Protein AF-T1H3G5-F1 (afdb_monomer)

Structure (mmCIF, N/CA/C/O backbone):
data_AF-T1H3G5-F1
#
_entry.id   AF-T1H3G5-F1
#
loop_
_atom_site.group_PDB
_atom_site.id
_atom_site.type_symbol
_atom_site.label_atom_id
_atom_site.label_alt_id
_atom_site.label_comp_id
_atom_site.label_asym_id
_atom_site.label_entity_id
_atom_site.label_seq_id
_atom_site.pdbx_PDB_ins_code
_atom_site.Cartn_x
_atom_site.Cartn_y
_atom_site.Cartn_z
_atom_site.occupancy
_atom_site.B_iso_or_equiv
_atom_site.auth_seq_id
_atom_site.auth_comp_id
_atom_site.auth_asym_id
_atom_site.auth_atom_id
_atom_site.pdbx_PDB_model_num
ATOM 1 N N . PHE A 1 1 ? -19.538 3.203 -4.704 1.00 45.19 1 PHE A N 1
ATOM 2 C CA . PHE A 1 1 ? -19.864 3.233 -3.267 1.00 45.19 1 PHE A CA 1
ATOM 3 C C . PHE A 1 1 ? -18.968 4.265 -2.602 1.00 45.19 1 PHE A C 1
ATOM 5 O O . PHE A 1 1 ? -17.758 4.148 -2.724 1.00 45.19 1 PHE A O 1
ATOM 12 N N . ALA A 1 2 ? -19.533 5.325 -2.022 1.00 60.69 2 ALA A N 1
ATOM 13 C CA . ALA A 1 2 ? -18.748 6.305 -1.271 1.00 60.69 2 ALA A CA 1
ATOM 14 C C . ALA A 1 2 ? -18.515 5.778 0.160 1.00 60.69 2 ALA A C 1
ATOM 16 O O . ALA A 1 2 ? -19.434 5.153 0.700 1.00 60.69 2 ALA A O 1
ATOM 17 N N . PRO A 1 3 ? -17.333 6.002 0.769 1.00 68.75 3 PRO A N 1
ATOM 18 C CA . PRO A 1 3 ? -17.111 5.670 2.172 1.00 68.75 3 PRO A CA 1
ATOM 19 C C . PRO A 1 3 ? -18.145 6.394 3.033 1.00 68.75 3 PRO A C 1
ATOM 21 O O . PRO A 1 3 ? -18.417 7.578 2.809 1.00 68.75 3 PRO A O 1
ATOM 24 N N . LYS A 1 4 ? -18.735 5.693 4.003 1.00 66.69 4 LYS A N 1
ATOM 25 C CA . LYS A 1 4 ? -19.735 6.309 4.878 1.00 66.69 4 LYS A CA 1
ATOM 26 C C . LYS A 1 4 ? -19.026 7.118 5.971 1.00 66.69 4 LYS A C 1
ATOM 28 O O . LYS A 1 4 ? -18.121 6.571 6.610 1.00 66.69 4 LYS A O 1
ATOM 33 N N . PRO A 1 5 ? -19.401 8.391 6.198 1.00 60.00 5 PRO A N 1
ATOM 34 C CA . PRO A 1 5 ? -18.944 9.126 7.370 1.00 60.00 5 PRO A CA 1
ATOM 35 C C . PRO A 1 5 ? -19.478 8.459 8.646 1.00 60.00 5 PRO A C 1
ATOM 37 O O . PRO A 1 5 ? -20.554 7.862 8.643 1.00 60.00 5 PRO A O 1
ATOM 40 N N . ALA A 1 6 ? -18.720 8.549 9.739 1.00 55.38 6 ALA A N 1
ATOM 41 C CA . ALA A 1 6 ? -19.173 8.084 11.045 1.00 55.38 6 ALA A CA 1
ATOM 42 C C . ALA A 1 6 ? -20.270 9.033 11.565 1.00 55.38 6 ALA A C 1
ATOM 44 O O . ALA A 1 6 ? -19.971 10.135 12.023 1.00 55.38 6 ALA A O 1
ATOM 45 N N . GLU A 1 7 ? -21.540 8.642 11.453 1.00 53.72 7 GLU A N 1
ATOM 46 C CA . GLU A 1 7 ? -22.662 9.385 12.037 1.00 53.72 7 GLU A CA 1
ATOM 47 C C . GLU A 1 7 ? -22.904 8.965 13.495 1.00 53.72 7 GLU A C 1
ATOM 49 O O . GLU A 1 7 ? -22.980 7.778 13.817 1.00 53.72 7 GLU A O 1
ATOM 54 N N . LEU A 1 8 ? -23.070 9.960 14.373 1.00 47.38 8 LEU A N 1
ATOM 55 C CA . LEU A 1 8 ? -23.502 9.816 15.766 1.00 47.38 8 LEU A CA 1
ATOM 56 C C . LEU A 1 8 ? -24.997 9.468 15.816 1.00 47.38 8 LEU A C 1
ATOM 58 O O . LEU A 1 8 ? -25.835 10.315 16.113 1.00 47.38 8 LEU A O 1
ATOM 62 N N . ILE A 1 9 ? -25.351 8.224 15.512 1.00 45.28 9 ILE A N 1
ATOM 63 C CA . ILE A 1 9 ? -26.682 7.690 15.816 1.00 45.28 9 ILE A CA 1
ATOM 64 C C . ILE A 1 9 ? -26.479 6.615 16.874 1.00 45.28 9 ILE A C 1
ATOM 66 O O . ILE A 1 9 ? -25.778 5.637 16.622 1.00 45.28 9 ILE A O 1
ATOM 70 N N . SER A 1 10 ? -27.080 6.799 18.053 1.00 51.06 10 SER A N 1
ATOM 71 C CA . SER A 1 10 ? -27.118 5.793 19.117 1.00 51.06 10 SER A CA 1
ATOM 72 C C . SER A 1 10 ? -27.768 4.518 18.576 1.00 51.06 10 SER A C 1
ATOM 74 O O . SER A 1 10 ? -28.991 4.412 18.477 1.00 51.06 10 SER A O 1
ATOM 76 N N . LYS A 1 11 ? -26.925 3.581 18.155 1.00 46.75 11 LYS A N 1
ATOM 77 C CA . LYS A 1 11 ? -27.265 2.266 17.616 1.00 46.75 11 LYS A CA 1
ATOM 78 C C . LYS A 1 11 ? -26.651 1.199 18.528 1.00 46.75 11 LYS A C 1
ATOM 80 O O . LYS A 1 11 ? -25.694 1.520 19.233 1.00 46.75 11 LYS A O 1
ATOM 85 N N . PRO A 1 12 ? -27.247 -0.009 18.573 1.00 44.75 12 PRO A N 1
ATOM 86 C CA . PRO A 1 12 ? -26.901 -1.070 19.528 1.00 44.75 12 PRO A CA 1
ATOM 87 C C . PRO A 1 12 ? -25.393 -1.307 19.527 1.00 44.75 12 PRO A C 1
ATOM 89 O O . PRO A 1 12 ? -24.793 -1.065 18.488 1.00 44.75 12 PRO A O 1
ATOM 92 N N . GLU A 1 13 ? -24.804 -1.743 20.649 1.00 55.75 13 GLU A N 1
ATOM 93 C CA . GLU A 1 13 ? -23.359 -2.000 20.803 1.00 55.75 13 GLU A CA 1
ATOM 94 C C . GLU A 1 13 ? -22.801 -2.829 19.633 1.00 55.75 13 GLU A C 1
ATOM 96 O O . GLU A 1 13 ? -22.723 -4.055 19.675 1.00 55.75 13 GLU A O 1
ATOM 101 N N . VAL A 1 14 ? -22.420 -2.157 18.547 1.00 65.25 14 VAL A N 1
ATOM 102 C CA . VAL A 1 14 ? -21.652 -2.761 17.474 1.00 65.25 14 VAL A CA 1
ATOM 103 C C . VAL A 1 14 ? -20.264 -2.887 18.063 1.00 65.25 14 VAL A C 1
ATOM 105 O O . VAL A 1 14 ? -19.632 -1.874 18.371 1.00 65.25 14 VAL A O 1
ATOM 108 N N . SER A 1 15 ? -19.826 -4.129 18.276 1.00 85.31 15 SER A N 1
ATOM 109 C CA . SER A 1 15 ? -18.457 -4.425 18.690 1.00 85.31 15 SER A CA 1
ATOM 110 C C . SER A 1 15 ? -17.504 -3.611 17.826 1.00 85.31 15 SER A C 1
ATOM 112 O O . SER A 1 15 ? -17.513 -3.741 16.600 1.00 85.31 15 SER A O 1
ATOM 114 N N . LYS A 1 16 ? -16.704 -2.753 18.462 1.00 92.50 16 LYS A N 1
ATOM 115 C CA . LYS A 1 16 ? -15.707 -1.975 17.739 1.00 92.50 16 LYS A CA 1
ATOM 116 C C . LYS A 1 16 ? -14.701 -2.911 17.089 1.00 92.50 16 LYS A C 1
ATOM 118 O O . LYS A 1 16 ? -14.353 -3.949 17.656 1.00 92.50 16 LYS A O 1
ATOM 123 N N . VAL A 1 17 ? -14.218 -2.509 15.919 1.00 95.31 17 VAL A N 1
ATOM 124 C CA . VAL A 1 17 ? -13.228 -3.304 15.197 1.00 95.31 17 VAL A CA 1
ATOM 125 C C . VAL A 1 17 ? -11.892 -3.338 15.925 1.00 95.31 17 VAL A C 1
ATOM 127 O O . VAL A 1 17 ? -11.476 -2.366 16.571 1.00 95.31 17 VAL A O 1
ATOM 130 N N . LYS A 1 18 ? -11.197 -4.455 15.770 1.00 95.38 18 LYS A N 1
ATOM 131 C CA . LYS A 1 18 ? -9.844 -4.693 16.256 1.00 95.38 18 LYS A CA 1
ATOM 132 C C . LYS A 1 18 ? -8.889 -4.666 15.075 1.00 95.38 18 LYS A C 1
ATOM 134 O O . LYS A 1 18 ? -9.101 -5.328 14.059 1.00 95.38 18 LYS A O 1
ATOM 139 N N . ILE A 1 19 ? -7.839 -3.868 15.207 1.00 95.62 19 ILE A N 1
ATOM 140 C CA . ILE A 1 19 ? -6.896 -3.591 14.129 1.00 95.62 19 ILE A CA 1
ATOM 141 C C . ILE A 1 19 ? -5.579 -4.290 14.452 1.00 95.62 19 ILE A C 1
ATOM 143 O O . ILE A 1 19 ? -5.086 -4.195 15.578 1.00 95.62 19 ILE A O 1
ATOM 147 N N . VAL A 1 20 ? -5.012 -4.966 13.460 1.00 94.88 20 VAL A N 1
ATOM 148 C CA . VAL A 1 20 ? -3.620 -5.410 13.457 1.00 94.88 20 VAL A CA 1
ATOM 149 C C . VAL A 1 20 ? -2.804 -4.358 12.712 1.00 94.88 20 VAL A C 1
ATOM 151 O O . VAL A 1 20 ? -2.987 -4.150 11.511 1.00 94.88 20 VAL A O 1
ATOM 154 N N . PHE A 1 21 ? -1.893 -3.695 13.418 1.00 95.31 21 PHE A N 1
ATOM 155 C CA . PHE A 1 21 ? -0.879 -2.849 12.798 1.00 95.31 21 PHE A CA 1
ATOM 156 C C . PHE A 1 21 ? 0.336 -3.710 12.443 1.00 95.31 21 PHE A C 1
ATOM 158 O O . PHE A 1 21 ? 1.041 -4.199 13.331 1.00 95.31 21 PHE A O 1
ATOM 165 N N . LEU A 1 22 ? 0.555 -3.905 11.144 1.00 92.38 22 LEU A N 1
ATOM 166 C CA . LEU A 1 22 ? 1.711 -4.596 10.582 1.00 92.38 22 LEU A CA 1
ATOM 167 C C . LEU A 1 22 ? 2.849 -3.582 10.422 1.00 92.38 22 LEU A C 1
ATOM 169 O O . LEU A 1 22 ? 2.837 -2.777 9.493 1.00 92.38 22 LEU A O 1
ATOM 173 N N . LEU A 1 23 ? 3.807 -3.597 11.346 1.00 91.19 23 LEU A N 1
ATOM 174 C CA . LEU A 1 23 ? 4.943 -2.678 11.333 1.00 91.19 23 LEU A CA 1
ATOM 175 C C . LEU A 1 23 ? 6.131 -3.326 10.623 1.00 91.19 23 LEU A C 1
ATOM 177 O O . LEU A 1 23 ? 6.740 -4.236 11.177 1.00 91.19 23 LEU A O 1
ATOM 181 N N . THR A 1 24 ? 6.485 -2.847 9.434 1.00 88.44 24 THR A N 1
ATOM 182 C CA . THR A 1 24 ? 7.733 -3.223 8.748 1.00 88.44 24 THR A CA 1
ATOM 183 C C . THR A 1 24 ? 8.805 -2.197 9.076 1.00 88.44 24 THR A C 1
ATOM 185 O O . THR A 1 24 ? 8.705 -1.057 8.626 1.00 88.44 24 THR A O 1
ATOM 188 N N . LEU A 1 25 ? 9.793 -2.583 9.885 1.00 84.31 25 LEU A N 1
ATOM 189 C CA . LEU A 1 25 ? 10.789 -1.657 10.423 1.00 84.31 25 LEU A CA 1
ATOM 190 C C . LEU A 1 25 ? 12.169 -1.908 9.827 1.00 84.31 25 LEU A C 1
ATOM 192 O O . LEU A 1 25 ? 12.723 -2.992 10.005 1.00 84.31 25 LEU A O 1
ATOM 196 N N . ASN A 1 26 ? 12.764 -0.876 9.230 1.00 78.69 26 ASN A N 1
ATOM 197 C CA . ASN A 1 26 ? 14.131 -0.937 8.717 1.00 78.69 26 ASN A CA 1
ATOM 198 C C . ASN A 1 26 ? 14.992 0.193 9.307 1.00 78.69 26 ASN A C 1
ATOM 200 O O . ASN A 1 26 ? 14.808 1.376 9.044 1.00 78.69 26 ASN A O 1
ATOM 204 N N . GLY A 1 27 ? 15.989 -0.155 10.125 1.00 76.81 27 GLY A N 1
ATOM 205 C CA . GLY A 1 27 ? 17.002 0.796 10.594 1.00 76.81 27 GLY A CA 1
ATOM 206 C C . GLY A 1 27 ? 16.974 1.106 12.092 1.00 76.81 27 GLY A C 1
ATOM 207 O O . GLY A 1 27 ? 16.727 0.242 12.926 1.00 76.81 27 GLY A O 1
ATOM 208 N N . ARG A 1 28 ? 17.363 2.339 12.457 1.00 80.44 28 ARG A N 1
ATOM 209 C CA . ARG A 1 28 ? 17.808 2.691 13.828 1.00 80.44 28 ARG A CA 1
ATOM 210 C C . ARG A 1 28 ? 16.900 3.675 14.575 1.00 80.44 28 ARG A C 1
ATOM 212 O O . ARG A 1 28 ? 17.239 4.110 15.675 1.00 80.44 28 ARG A O 1
ATOM 219 N N . ALA A 1 29 ? 15.745 4.037 14.018 1.00 84.88 29 ALA A N 1
ATOM 220 C CA . ALA A 1 29 ? 14.856 5.072 14.555 1.00 84.88 29 ALA A CA 1
ATOM 221 C C . ALA A 1 29 ? 13.978 4.602 15.742 1.00 84.88 29 ALA A C 1
ATOM 223 O O . ALA A 1 29 ? 12.807 4.961 15.845 1.00 84.88 29 ALA A O 1
ATOM 224 N N . LEU A 1 30 ? 14.537 3.835 16.685 1.00 84.94 30 LEU A N 1
ATOM 225 C CA . LEU A 1 30 ? 13.788 3.162 17.761 1.00 84.94 30 LEU A CA 1
ATOM 226 C C . LEU A 1 30 ? 12.923 4.108 18.608 1.00 84.94 30 LEU A C 1
ATOM 228 O O . LEU A 1 30 ? 11.794 3.779 18.964 1.00 84.94 30 LEU A O 1
ATOM 232 N N . ARG A 1 31 ? 13.422 5.316 18.908 1.00 87.00 31 ARG A N 1
ATOM 233 C CA . ARG A 1 31 ? 12.649 6.319 19.663 1.00 87.00 31 ARG A CA 1
ATOM 234 C C . ARG A 1 31 ? 11.404 6.775 18.905 1.00 87.00 31 ARG A C 1
ATOM 236 O O . ARG A 1 31 ? 10.377 7.014 19.533 1.00 87.00 31 ARG A O 1
ATOM 243 N N . GLN A 1 32 ? 11.496 6.907 17.583 1.00 88.62 32 GLN A N 1
ATOM 244 C CA . GLN A 1 32 ? 10.362 7.294 16.749 1.00 88.62 32 GLN A CA 1
ATOM 245 C C . GLN A 1 32 ? 9.340 6.159 16.667 1.00 88.62 32 GLN A C 1
ATOM 247 O O . GLN A 1 32 ? 8.158 6.405 16.892 1.00 88.62 32 GLN A O 1
ATOM 252 N N . VAL A 1 33 ? 9.796 4.918 16.484 1.00 87.56 33 VAL A N 1
ATOM 253 C CA . VAL A 1 33 ? 8.930 3.727 16.510 1.00 87.56 33 VAL A CA 1
ATOM 254 C C . VAL A 1 33 ? 8.174 3.623 17.836 1.00 87.56 33 VAL A C 1
ATOM 256 O O . VAL A 1 33 ? 6.959 3.440 17.852 1.00 87.56 33 VAL A O 1
ATOM 259 N N . HIS A 1 34 ? 8.853 3.829 18.967 1.00 87.44 34 HIS A N 1
ATOM 260 C CA . HIS A 1 34 ? 8.197 3.820 20.275 1.00 87.44 34 HIS A CA 1
ATOM 261 C C . HIS A 1 34 ? 7.125 4.920 20.400 1.00 87.44 34 HIS A C 1
ATOM 263 O O . HIS A 1 34 ? 6.065 4.696 20.987 1.00 87.44 34 HIS A O 1
ATOM 269 N N . ARG A 1 35 ? 7.365 6.115 19.838 1.00 92.06 35 ARG A N 1
ATOM 270 C CA . ARG A 1 35 ? 6.358 7.192 19.793 1.00 92.06 35 ARG A CA 1
ATOM 271 C C . ARG A 1 35 ? 5.158 6.814 18.928 1.00 92.06 35 ARG A C 1
ATOM 273 O O . ARG A 1 35 ? 4.032 7.059 19.358 1.00 92.06 35 ARG A O 1
ATOM 280 N N . LEU A 1 36 ? 5.396 6.207 17.765 1.00 92.44 36 LEU A N 1
ATOM 281 C CA . LEU A 1 36 ? 4.352 5.706 16.873 1.00 92.44 36 LEU A CA 1
ATOM 282 C C . LEU A 1 36 ? 3.468 4.683 17.594 1.00 92.44 36 LEU A C 1
ATOM 284 O O . LEU A 1 36 ? 2.265 4.908 17.721 1.00 92.44 36 LEU A O 1
ATOM 288 N N . ILE A 1 37 ? 4.061 3.628 18.161 1.00 89.81 37 ILE A N 1
ATOM 289 C CA . ILE A 1 37 ? 3.319 2.590 18.897 1.00 89.81 37 ILE A CA 1
ATOM 290 C C . ILE A 1 37 ? 2.509 3.222 20.030 1.00 89.81 37 ILE A C 1
ATOM 292 O O . ILE A 1 37 ? 1.308 2.987 20.129 1.00 89.81 37 ILE A O 1
ATOM 296 N N . LYS A 1 38 ? 3.118 4.106 20.831 1.00 91.75 38 LYS A N 1
ATOM 297 C CA . LYS A 1 38 ? 2.419 4.793 21.929 1.00 91.75 38 LYS A CA 1
ATOM 298 C C . LYS A 1 38 ? 1.202 5.599 21.453 1.00 91.75 38 LYS A C 1
ATOM 300 O O . LYS A 1 38 ? 0.230 5.707 22.193 1.00 91.75 38 LYS A O 1
ATOM 305 N N . SER A 1 39 ? 1.252 6.173 20.251 1.00 92.88 39 SER A N 1
ATOM 306 C CA . SER A 1 39 ? 0.142 6.950 19.681 1.00 92.88 39 SER A CA 1
ATOM 307 C C . SER A 1 39 ? -1.004 6.094 19.122 1.00 92.88 39 SER A C 1
ATOM 309 O O . SER A 1 39 ? -2.138 6.567 19.070 1.00 92.88 39 SER A O 1
ATOM 311 N N . LEU A 1 40 ? -0.719 4.846 18.737 1.00 92.06 40 LEU A N 1
ATOM 312 C CA . LEU A 1 40 ? -1.690 3.897 18.179 1.00 92.06 40 LEU A CA 1
ATOM 313 C C . LEU A 1 40 ? -2.220 2.896 19.215 1.00 92.06 40 LEU A C 1
ATOM 315 O O . LEU A 1 40 ? -3.231 2.238 18.980 1.00 92.06 40 LEU A O 1
ATOM 319 N N . TYR A 1 41 ? -1.529 2.747 20.346 1.00 90.56 41 TYR A N 1
ATOM 320 C CA . TYR A 1 41 ? -1.794 1.691 21.313 1.00 90.56 41 TYR A CA 1
ATOM 321 C C . TYR A 1 41 ? -3.192 1.784 21.938 1.00 90.56 41 TYR A C 1
ATOM 323 O O . TYR A 1 41 ? -3.560 2.772 22.582 1.00 90.56 41 TYR A O 1
ATOM 331 N N . LYS A 1 42 ? -3.925 0.677 21.820 1.00 89.56 42 LYS A N 1
ATOM 332 C CA . LYS A 1 42 ? -5.128 0.326 22.577 1.00 89.56 42 LYS A CA 1
ATOM 333 C C . LYS A 1 42 ? -5.033 -1.150 22.940 1.00 89.56 42 LYS A C 1
ATOM 335 O O . LYS A 1 42 ? -4.499 -1.928 22.159 1.00 89.56 42 LYS A O 1
ATOM 340 N N . ALA A 1 43 ? -5.573 -1.536 24.096 1.00 86.31 43 ALA A N 1
ATOM 341 C CA . ALA A 1 43 ? -5.471 -2.907 24.610 1.00 86.31 43 ALA A CA 1
ATOM 342 C C . ALA A 1 43 ? -6.124 -3.967 23.699 1.00 86.31 43 ALA A C 1
ATOM 344 O O . ALA A 1 43 ? -5.791 -5.141 23.781 1.00 86.31 43 ALA A O 1
ATOM 345 N N . GLU A 1 44 ? -7.056 -3.552 22.844 1.00 88.75 44 GLU A N 1
ATOM 346 C CA . GLU A 1 44 ? -7.794 -4.407 21.908 1.00 88.75 44 GLU A CA 1
ATOM 347 C C . GLU A 1 44 ? -7.183 -4.472 20.501 1.00 88.75 44 GLU A C 1
ATOM 349 O O . GLU A 1 44 ? -7.676 -5.212 19.651 1.00 88.75 44 GLU A O 1
ATOM 354 N N . HIS A 1 45 ? -6.155 -3.668 20.228 1.00 90.94 45 HIS A N 1
ATOM 355 C CA . HIS A 1 45 ? -5.422 -3.695 18.967 1.00 90.94 45 HIS A CA 1
ATOM 356 C C . HIS A 1 45 ? -4.180 -4.562 19.104 1.00 90.94 45 HIS A C 1
ATOM 358 O O . HIS A 1 45 ? -3.613 -4.712 20.187 1.00 90.94 45 HIS A O 1
ATOM 364 N N . PHE A 1 46 ? -3.738 -5.095 17.975 1.00 90.19 46 PHE A N 1
ATOM 365 C CA . PHE A 1 46 ? -2.568 -5.946 17.907 1.00 90.19 46 PHE A CA 1
ATOM 366 C C . PHE A 1 46 ? -1.467 -5.259 17.106 1.00 90.19 46 PHE A C 1
ATOM 368 O O . PHE A 1 46 ? -1.731 -4.513 16.163 1.00 90.19 46 PHE A O 1
ATOM 375 N N . PHE A 1 47 ? -0.222 -5.535 17.473 1.00 87.12 47 PHE A N 1
ATOM 376 C CA . PHE A 1 47 ? 0.954 -5.060 16.759 1.00 87.12 47 PHE A CA 1
ATOM 377 C C . PHE A 1 47 ? 1.766 -6.281 16.357 1.00 87.12 47 PHE A C 1
ATOM 379 O O . PHE A 1 47 ? 2.248 -7.009 17.224 1.00 87.12 47 PHE A O 1
ATOM 386 N N . TYR A 1 48 ? 1.910 -6.499 15.054 1.00 86.81 48 TYR A N 1
ATOM 387 C CA . TYR A 1 48 ? 2.847 -7.482 14.528 1.00 86.81 48 TYR A CA 1
ATOM 388 C C . TYR A 1 48 ? 4.027 -6.717 13.934 1.00 86.81 48 TYR A C 1
ATOM 390 O O . TYR A 1 48 ? 3.869 -5.942 12.990 1.00 86.81 48 TYR A O 1
ATOM 398 N N . ILE A 1 49 ? 5.195 -6.871 14.555 1.00 82.31 49 ILE A N 1
ATOM 399 C CA . ILE A 1 49 ? 6.400 -6.116 14.217 1.00 82.31 49 ILE A CA 1
ATOM 400 C C . ILE A 1 49 ? 7.330 -7.033 13.440 1.00 82.31 49 ILE A C 1
ATOM 402 O O . ILE A 1 49 ? 7.904 -7.966 13.997 1.00 82.31 49 ILE A O 1
ATOM 406 N N . HIS A 1 50 ? 7.475 -6.737 12.158 1.00 79.62 50 HIS A N 1
ATOM 407 C CA . HIS A 1 50 ? 8.348 -7.442 11.245 1.00 79.62 50 HIS A CA 1
ATOM 408 C C . HIS A 1 50 ? 9.666 -6.673 11.091 1.00 79.62 50 HIS A C 1
ATOM 410 O O . HIS A 1 50 ? 9.679 -5.515 10.662 1.00 79.62 50 HIS A O 1
ATOM 416 N N . ILE A 1 51 ? 10.771 -7.321 11.468 1.00 68.56 51 ILE A N 1
ATOM 417 C CA . ILE A 1 51 ? 12.135 -6.803 11.328 1.00 68.56 51 ILE A CA 1
ATOM 418 C C . ILE A 1 51 ? 12.837 -7.692 10.292 1.00 68.56 51 ILE A C 1
ATOM 420 O O . ILE A 1 51 ? 13.290 -8.777 10.641 1.00 68.56 51 ILE A O 1
ATOM 424 N N . ASP A 1 52 ? 12.917 -7.211 9.047 1.00 61.19 52 ASP A N 1
ATOM 425 C CA . ASP A 1 52 ? 13.556 -7.863 7.883 1.00 61.19 52 ASP A CA 1
ATOM 426 C C . ASP A 1 52 ? 12.881 -9.146 7.319 1.00 61.19 52 ASP A C 1
ATOM 428 O O . ASP A 1 52 ? 12.102 -9.814 7.990 1.00 61.19 52 ASP A O 1
ATOM 432 N N . SER A 1 53 ? 13.153 -9.457 6.043 1.00 51.88 53 SER A N 1
ATOM 433 C CA . SER A 1 53 ? 12.272 -10.143 5.079 1.00 51.88 53 SER A CA 1
ATOM 434 C C . SER A 1 53 ? 11.933 -11.619 5.389 1.00 51.88 53 SER A C 1
ATOM 436 O O . SER A 1 53 ? 12.715 -12.526 5.095 1.00 51.88 53 SER A O 1
ATOM 438 N N . CYS A 1 54 ? 10.719 -11.879 5.896 1.00 50.06 54 CYS A N 1
ATOM 439 C CA . CYS A 1 54 ? 9.871 -13.047 5.574 1.00 50.06 54 CYS A CA 1
ATOM 440 C C . CYS A 1 54 ? 8.505 -12.973 6.298 1.00 50.06 54 CYS A C 1
ATOM 442 O O . CYS A 1 54 ? 8.435 -13.136 7.510 1.00 50.06 54 CYS A O 1
ATOM 444 N N . MET A 1 55 ? 7.393 -12.811 5.574 1.00 53.03 55 MET A N 1
ATOM 445 C CA . MET A 1 55 ? 6.035 -12.708 6.151 1.00 53.03 55 MET A CA 1
ATOM 446 C C . MET A 1 55 ? 5.300 -14.059 6.302 1.00 53.03 55 MET A C 1
ATOM 448 O O . MET A 1 55 ? 4.094 -14.135 6.069 1.00 53.03 55 MET A O 1
ATOM 452 N N . ARG A 1 56 ? 5.992 -15.152 6.659 1.00 53.88 56 ARG A N 1
ATOM 453 C CA . ARG A 1 56 ? 5.311 -16.457 6.839 1.00 53.88 56 ARG A CA 1
ATOM 454 C C . ARG A 1 56 ? 4.410 -16.492 8.077 1.00 53.88 56 ARG A C 1
ATOM 456 O O . ARG A 1 56 ? 3.377 -17.151 8.038 1.00 53.88 56 ARG A O 1
ATOM 463 N N . ASP A 1 57 ? 4.723 -15.712 9.108 1.00 59.25 57 ASP A N 1
ATOM 464 C CA . ASP A 1 57 ? 4.019 -15.799 10.396 1.00 59.25 57 ASP A CA 1
ATOM 465 C C . ASP A 1 57 ? 2.635 -15.120 10.395 1.00 59.25 57 ASP A C 1
ATOM 467 O O . ASP A 1 57 ? 1.862 -15.278 11.337 1.00 59.25 57 ASP A O 1
ATOM 471 N N . LEU A 1 58 ? 2.276 -14.377 9.336 1.00 62.44 58 LEU A N 1
ATOM 472 C CA . LEU A 1 58 ? 0.932 -13.795 9.189 1.00 62.44 58 LEU A CA 1
ATOM 473 C C . LEU A 1 58 ? -0.159 -14.870 9.075 1.00 62.44 58 LEU A C 1
ATOM 475 O O . LEU A 1 58 ? -1.301 -14.613 9.456 1.00 62.44 58 LEU A O 1
ATOM 479 N N . TYR A 1 59 ? 0.189 -16.065 8.588 1.00 59.28 59 TYR A N 1
ATOM 480 C CA . TYR A 1 59 ? -0.719 -17.210 8.551 1.00 59.28 59 TYR A CA 1
ATOM 481 C C . TYR A 1 59 ? -1.101 -17.666 9.969 1.00 59.28 59 TYR A C 1
ATOM 483 O O . TYR A 1 59 ? -2.279 -17.882 10.251 1.00 59.28 59 TYR A O 1
ATOM 491 N N . ASP A 1 60 ? -0.138 -17.684 10.895 1.00 63.22 60 ASP A N 1
ATOM 492 C CA . ASP A 1 60 ? -0.350 -18.107 12.287 1.00 63.22 60 ASP A CA 1
ATOM 493 C C . ASP A 1 60 ? -1.202 -17.105 13.091 1.00 63.22 60 ASP A C 1
ATOM 495 O O . ASP A 1 60 ? -1.858 -17.472 14.071 1.00 63.22 60 ASP A O 1
ATOM 499 N N . LEU A 1 61 ? -1.252 -15.835 12.663 1.00 64.44 61 LEU A N 1
ATOM 500 C CA . LEU A 1 61 ? -2.098 -14.806 13.284 1.00 64.44 61 LEU A CA 1
ATOM 501 C C . LEU A 1 61 ? -3.597 -15.025 13.044 1.00 64.44 61 LEU A C 1
ATOM 503 O O . LEU A 1 61 ? -4.413 -14.444 13.767 1.00 64.44 61 LEU A O 1
ATOM 507 N N . ARG A 1 62 ? -3.979 -15.829 12.041 1.00 65.12 62 ARG A N 1
ATOM 508 C CA . ARG A 1 62 ? -5.386 -16.093 11.699 1.00 65.12 62 ARG A CA 1
ATOM 509 C C . ARG A 1 62 ? -6.158 -16.702 12.871 1.00 65.12 62 ARG A C 1
ATOM 511 O O . ARG A 1 62 ? -7.283 -16.275 13.141 1.00 65.12 62 ARG A O 1
ATOM 518 N N . ASP A 1 63 ? -5.533 -17.654 13.560 1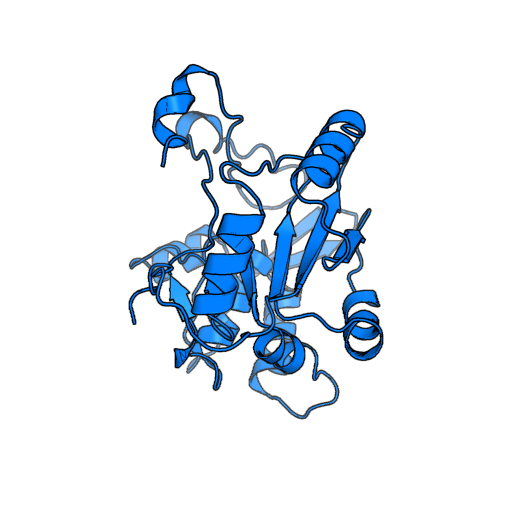.00 68.06 63 ASP A N 1
ATOM 519 C CA . ASP A 1 63 ? -6.208 -18.514 14.538 1.00 68.06 63 ASP A CA 1
ATOM 520 C C . ASP A 1 63 ? -6.002 -18.056 15.990 1.00 68.06 63 ASP A C 1
ATOM 522 O O . ASP A 1 63 ? -6.785 -18.408 16.871 1.00 68.06 63 ASP A O 1
ATOM 526 N N . GLN A 1 64 ? -4.979 -17.237 16.256 1.00 75.81 64 GLN A N 1
ATOM 527 C CA . GLN A 1 64 ? -4.653 -16.786 17.614 1.00 75.81 64 GLN A CA 1
ATOM 528 C C . GLN A 1 64 ? -5.329 -15.465 17.986 1.00 75.81 64 GLN A C 1
ATOM 530 O O . GLN A 1 64 ? -5.673 -15.249 19.152 1.00 75.81 64 GLN A O 1
ATOM 535 N N . TRP A 1 65 ? -5.508 -14.558 17.020 1.00 82.12 65 TRP A N 1
ATOM 536 C CA . TRP A 1 65 ? -6.010 -13.209 17.272 1.00 82.12 65 TRP A CA 1
ATOM 537 C C . TRP A 1 65 ? -7.372 -12.986 16.616 1.00 82.12 65 TRP A C 1
ATOM 539 O O . TRP A 1 65 ? -7.586 -13.244 15.433 1.00 82.12 65 TRP A O 1
ATOM 549 N N . ASN A 1 66 ? -8.309 -12.436 17.387 1.00 89.06 66 ASN A N 1
ATOM 550 C CA . ASN A 1 66 ? -9.591 -11.986 16.858 1.00 89.06 66 ASN A CA 1
ATOM 551 C C . ASN A 1 66 ? -9.457 -10.535 16.375 1.00 89.06 66 ASN A C 1
ATOM 553 O O . ASN A 1 66 ? -9.551 -9.620 17.191 1.00 89.06 66 ASN A O 1
ATOM 557 N N . TRP A 1 67 ? -9.195 -10.341 15.083 1.00 92.75 67 TRP A N 1
ATOM 558 C CA . TRP A 1 67 ? -9.008 -9.043 14.429 1.00 92.75 67 TRP A CA 1
ATOM 559 C C . TRP A 1 67 ? -9.938 -8.875 13.221 1.00 92.75 67 TRP A C 1
ATOM 561 O O . TRP A 1 67 ? -10.434 -9.862 12.689 1.00 92.75 67 TRP A O 1
ATOM 571 N N . ASP A 1 68 ? -10.144 -7.636 12.771 1.00 95.62 68 ASP A N 1
ATOM 572 C CA . ASP A 1 68 ? -11.071 -7.302 11.677 1.00 95.62 68 ASP A CA 1
ATOM 573 C C . ASP A 1 68 ? -10.374 -6.620 10.488 1.00 95.62 68 ASP A C 1
ATOM 575 O O . ASP A 1 68 ? -10.784 -6.791 9.337 1.00 95.62 68 ASP A O 1
ATOM 579 N N . PHE A 1 69 ? -9.303 -5.864 10.755 1.00 96.94 69 PHE A N 1
ATOM 580 C CA . PHE A 1 69 ? -8.499 -5.175 9.742 1.00 96.94 69 PHE A CA 1
ATOM 581 C C . PHE A 1 69 ? -6.996 -5.349 9.967 1.00 96.94 69 PHE A C 1
ATOM 583 O O . PHE A 1 69 ? -6.536 -5.332 11.109 1.00 96.94 69 PHE A O 1
ATOM 590 N N . ILE A 1 70 ? -6.237 -5.414 8.873 1.00 95.88 70 ILE A N 1
ATOM 591 C CA . ILE A 1 70 ? -4.783 -5.212 8.850 1.00 95.88 70 ILE A CA 1
ATOM 592 C C . ILE A 1 70 ? -4.475 -3.861 8.206 1.00 95.88 70 ILE A C 1
ATOM 594 O O . ILE A 1 70 ? -5.046 -3.520 7.169 1.00 95.88 70 ILE A O 1
ATOM 598 N N . ILE A 1 71 ? -3.545 -3.118 8.805 1.00 97.31 71 ILE A N 1
ATOM 599 C CA . ILE A 1 71 ? -2.984 -1.876 8.259 1.00 97.31 71 ILE A CA 1
ATOM 600 C C . ILE A 1 71 ? -1.464 -1.972 8.331 1.00 97.31 71 ILE A C 1
ATOM 602 O O . ILE A 1 71 ? -0.921 -2.166 9.422 1.00 97.31 71 ILE A O 1
ATOM 606 N N . ASN A 1 72 ? -0.778 -1.841 7.196 1.00 95.88 72 ASN A N 1
ATOM 607 C CA . ASN A 1 72 ? 0.681 -1.774 7.180 1.00 95.88 72 ASN A CA 1
ATOM 608 C C . ASN A 1 72 ? 1.172 -0.354 7.473 1.00 95.88 72 ASN A C 1
ATOM 610 O O . ASN A 1 72 ? 0.576 0.609 7.000 1.00 95.88 72 ASN A O 1
ATOM 614 N N . LEU A 1 73 ? 2.254 -0.241 8.247 1.00 96.12 73 LEU A N 1
ATOM 615 C CA . LEU A 1 73 ? 2.966 1.005 8.562 1.00 96.12 73 LEU A CA 1
ATOM 616 C C . LEU A 1 73 ? 4.488 0.743 8.575 1.00 96.12 73 LEU A C 1
ATOM 618 O O . LEU A 1 73 ? 4.929 -0.363 8.894 1.00 96.12 73 LEU A O 1
ATOM 622 N N . SER A 1 74 ? 5.295 1.759 8.277 1.00 93.44 74 SER A N 1
ATOM 623 C CA . SER A 1 74 ? 6.753 1.777 8.494 1.00 93.44 74 SER A CA 1
ATOM 624 C C . SER A 1 74 ? 7.140 2.544 9.759 1.00 93.44 74 SER A C 1
ATOM 626 O O . SER A 1 74 ? 6.314 3.191 10.409 1.00 93.44 74 SER A O 1
ATOM 628 N N . GLU A 1 75 ? 8.438 2.563 10.077 1.00 90.75 75 GLU A N 1
ATOM 629 C CA . GLU A 1 75 ? 9.006 3.445 11.103 1.00 90.75 75 GLU A CA 1
ATOM 630 C C . GLU A 1 75 ? 8.847 4.949 10.809 1.00 90.75 75 GLU A C 1
ATOM 632 O O . GLU A 1 75 ? 9.003 5.768 11.722 1.00 90.75 75 GLU A O 1
ATOM 637 N N . SER A 1 76 ? 8.574 5.315 9.551 1.00 93.56 76 SER A N 1
ATOM 638 C CA . SER A 1 76 ? 8.445 6.706 9.094 1.00 93.56 76 SER A CA 1
ATOM 639 C C . SER A 1 76 ? 7.009 7.242 9.119 1.00 93.56 76 SER A C 1
ATOM 641 O O . SER A 1 76 ? 6.804 8.450 8.973 1.00 93.56 76 SER A O 1
ATOM 643 N N . ASP A 1 77 ? 6.024 6.376 9.361 1.00 95.94 77 ASP A N 1
ATOM 644 C CA . ASP A 1 77 ? 4.616 6.753 9.430 1.00 95.94 77 ASP A CA 1
ATOM 645 C C . ASP A 1 77 ? 4.257 7.415 10.765 1.00 95.94 77 ASP A C 1
ATOM 647 O O . ASP A 1 77 ? 4.892 7.208 11.807 1.00 95.94 77 ASP A O 1
ATOM 651 N N . TYR A 1 78 ? 3.203 8.234 10.743 1.00 96.06 78 TYR A N 1
ATOM 652 C CA . TYR A 1 78 ? 2.661 8.846 11.952 1.00 96.06 78 TYR A CA 1
ATOM 653 C C . TYR A 1 78 ? 1.170 9.183 11.805 1.00 96.06 78 TYR A C 1
ATOM 655 O O . TYR A 1 78 ? 0.769 9.736 10.777 1.00 96.06 78 TYR A O 1
ATOM 663 N N . PRO A 1 79 ? 0.328 8.906 12.819 1.00 95.81 79 PRO A N 1
ATOM 664 C CA . PRO A 1 79 ? -1.091 9.218 12.740 1.00 95.81 79 PRO A CA 1
ATOM 665 C C . PRO A 1 79 ? -1.342 10.731 12.779 1.00 95.81 79 PRO A C 1
ATOM 667 O O . PRO A 1 79 ? -0.866 11.439 13.666 1.00 95.81 79 PRO A O 1
ATOM 670 N N . ILE A 1 80 ? -2.163 11.215 11.845 1.00 94.62 80 ILE A N 1
ATOM 671 C CA . ILE A 1 80 ? -2.639 12.612 11.794 1.00 94.62 80 ILE A CA 1
ATOM 672 C C . ILE A 1 80 ? -3.980 12.817 12.517 1.00 94.62 80 ILE A C 1
ATOM 674 O O . ILE A 1 80 ? -4.371 13.939 12.826 1.00 94.62 80 ILE A O 1
ATOM 678 N N . LYS A 1 81 ? -4.695 11.726 12.814 1.00 93.88 81 LYS A N 1
ATOM 679 C CA . LYS A 1 81 ? -5.934 11.708 13.602 1.00 93.88 81 LYS A CA 1
ATOM 680 C C . LYS A 1 81 ? -5.780 10.713 14.749 1.00 93.88 81 LYS A C 1
ATOM 682 O O . LYS A 1 81 ? -4.965 9.800 14.687 1.00 93.88 81 LYS A O 1
ATOM 687 N N . LYS A 1 82 ? -6.590 10.878 15.795 1.00 94.12 82 LYS A N 1
ATOM 688 C CA . LYS A 1 82 ? -6.626 9.936 16.920 1.00 94.12 82 LYS A CA 1
ATOM 689 C C . LYS A 1 82 ? -7.075 8.542 16.461 1.00 94.12 82 LYS A C 1
ATOM 691 O O . LYS A 1 82 ? -7.964 8.444 15.613 1.00 94.12 82 LYS A O 1
ATOM 696 N N . VAL A 1 83 ? -6.513 7.492 17.062 1.00 95.25 83 VAL A N 1
ATOM 697 C CA . VAL A 1 83 ? -6.802 6.091 16.705 1.00 95.25 83 VAL A CA 1
ATOM 698 C C . VAL A 1 83 ? -8.282 5.730 16.872 1.00 95.25 83 VAL A C 1
ATOM 700 O O . VAL A 1 83 ? -8.813 4.965 16.076 1.00 95.25 83 VAL A O 1
ATOM 703 N N . GLU A 1 84 ? -9.002 6.355 17.808 1.00 94.69 84 GLU A N 1
ATOM 704 C CA . GLU A 1 84 ? -10.440 6.117 17.990 1.00 94.69 84 GLU A CA 1
ATOM 705 C C . GLU A 1 84 ? -11.250 6.549 16.764 1.00 94.69 84 GLU A C 1
ATOM 707 O O . GLU A 1 84 ? -12.182 5.858 16.370 1.00 94.69 84 GLU A O 1
ATOM 712 N N . LYS A 1 85 ? -10.859 7.647 16.097 1.00 95.25 85 LYS A N 1
ATOM 713 C CA . LYS A 1 85 ? -11.529 8.077 14.860 1.00 95.25 85 LYS A CA 1
ATOM 714 C C . LYS A 1 85 ? -11.304 7.082 13.724 1.00 95.25 85 LYS A C 1
ATOM 716 O O . LYS A 1 85 ? -12.200 6.887 12.908 1.00 95.25 85 LYS A O 1
ATOM 721 N N . LEU A 1 86 ? -10.115 6.479 13.662 1.00 96.25 86 LEU A N 1
ATOM 722 C CA . LEU A 1 86 ? -9.816 5.416 12.704 1.00 96.25 86 LEU A CA 1
ATOM 723 C C . LEU A 1 86 ? -10.670 4.178 13.001 1.00 96.25 86 LEU A C 1
ATOM 725 O O . LEU A 1 86 ? -11.307 3.648 12.097 1.00 96.25 86 LEU A O 1
ATOM 729 N N . GLN A 1 87 ? -10.735 3.764 14.266 1.00 95.81 87 GLN A N 1
ATOM 730 C CA . GLN A 1 87 ? -11.541 2.628 14.698 1.00 95.81 87 GLN A CA 1
ATOM 731 C C . GLN A 1 87 ? -13.034 2.830 14.405 1.00 95.81 87 GLN A C 1
ATOM 733 O O . GLN A 1 87 ? -13.674 1.935 13.853 1.00 95.81 87 GLN A O 1
ATOM 738 N N . ASP A 1 88 ? -13.591 4.002 14.716 1.00 95.94 88 ASP A N 1
ATOM 739 C CA . ASP A 1 88 ? -14.997 4.318 14.442 1.00 95.94 88 ASP A CA 1
ATOM 740 C C . ASP A 1 88 ? -15.276 4.318 12.925 1.00 95.94 88 ASP A C 1
ATOM 742 O O . ASP A 1 88 ? -16.274 3.755 12.469 1.00 95.94 88 ASP A O 1
ATOM 746 N N . PHE A 1 89 ? -14.361 4.875 12.120 1.00 96.88 89 PHE A N 1
ATOM 747 C CA . PHE A 1 89 ? -14.462 4.869 10.657 1.00 96.88 89 PHE A CA 1
ATOM 748 C C . PHE A 1 89 ? -14.430 3.450 10.072 1.00 96.88 89 PHE A C 1
ATOM 750 O O . PHE A 1 89 ? -15.258 3.116 9.222 1.00 96.88 89 PHE A O 1
ATOM 757 N N . LEU A 1 90 ? -13.506 2.603 10.529 1.00 97.25 90 LEU A N 1
ATOM 758 C CA . LEU A 1 90 ? -13.397 1.218 10.066 1.00 97.25 90 LEU A CA 1
ATOM 759 C C . LEU A 1 90 ? -14.567 0.356 10.554 1.00 97.25 90 LEU A C 1
ATOM 761 O O . LEU A 1 90 ? -15.048 -0.484 9.800 1.00 97.25 90 LEU A O 1
ATOM 765 N N . THR A 1 91 ? -15.097 0.621 11.752 1.00 96.88 91 THR A N 1
ATOM 766 C CA . THR A 1 91 ? -16.328 -0.020 12.248 1.00 96.88 91 THR A CA 1
ATOM 767 C C . THR A 1 91 ? -17.516 0.299 11.339 1.00 96.88 91 THR A C 1
ATOM 769 O O . THR A 1 91 ? -18.263 -0.599 10.954 1.00 96.88 91 THR A O 1
ATOM 772 N N . ALA A 1 92 ? -17.661 1.556 10.909 1.00 96.81 92 ALA A N 1
ATOM 773 C CA . ALA A 1 92 ? -18.719 1.963 9.979 1.00 96.81 92 ALA A CA 1
ATOM 774 C C . ALA A 1 92 ? -18.551 1.397 8.552 1.00 96.81 92 ALA A C 1
ATOM 776 O O . ALA A 1 92 ? -19.521 1.342 7.791 1.00 96.81 92 ALA A O 1
ATOM 777 N N . ASN A 1 93 ? -17.336 0.980 8.187 1.00 97.31 93 ASN A N 1
ATOM 778 C CA . ASN A 1 93 ? -16.982 0.456 6.867 1.00 97.31 93 ASN A CA 1
ATOM 779 C C . ASN A 1 93 ? -16.423 -0.979 6.960 1.00 97.31 93 ASN A C 1
ATOM 781 O O . ASN A 1 93 ? -15.513 -1.351 6.218 1.00 97.31 93 ASN A O 1
ATOM 785 N N . HIS A 1 94 ? -16.966 -1.783 7.879 1.00 96.19 94 HIS A N 1
ATOM 786 C CA . HIS A 1 94 ? -16.533 -3.158 8.116 1.00 96.19 94 HIS A CA 1
ATOM 787 C C . HIS A 1 94 ? -16.549 -4.002 6.829 1.00 96.19 94 HIS A C 1
ATOM 789 O O . HIS A 1 94 ? -17.510 -3.958 6.059 1.00 96.19 94 HIS A O 1
ATOM 795 N N . GLY A 1 95 ? -15.492 -4.786 6.599 1.00 96.31 95 GLY A N 1
ATOM 796 C CA . GLY A 1 95 ? -15.360 -5.648 5.418 1.00 96.31 95 GLY A CA 1
ATOM 797 C C . GLY A 1 95 ? -14.951 -4.937 4.119 1.00 96.31 95 GLY A C 1
ATOM 798 O O . GLY A 1 95 ? -14.783 -5.607 3.101 1.00 96.31 95 GLY A O 1
ATOM 799 N N . MET A 1 96 ? -14.779 -3.611 4.131 1.00 98.44 96 MET A N 1
ATOM 800 C CA . MET A 1 96 ? -14.265 -2.859 2.979 1.00 98.44 96 MET A CA 1
ATOM 801 C C . MET A 1 96 ? -12.735 -2.936 2.897 1.00 98.44 96 MET A C 1
ATOM 803 O O . MET A 1 96 ? -12.064 -3.160 3.898 1.00 98.44 96 MET A O 1
ATOM 807 N N . ASN A 1 97 ? -12.174 -2.736 1.704 1.00 98.62 97 ASN A N 1
ATOM 808 C CA . ASN A 1 97 ? -10.732 -2.758 1.462 1.00 98.62 97 ASN A CA 1
ATOM 809 C C . ASN A 1 97 ? -10.283 -1.417 0.874 1.00 98.62 97 ASN A C 1
ATOM 811 O O . ASN A 1 97 ? -10.814 -0.955 -0.137 1.00 98.62 97 ASN A O 1
ATOM 815 N N . PHE A 1 98 ? -9.308 -0.796 1.525 1.00 98.62 98 PHE A N 1
ATOM 816 C CA . PHE A 1 98 ? -8.860 0.572 1.295 1.00 98.62 98 PHE A CA 1
ATOM 817 C C . PHE A 1 98 ? -7.491 0.548 0.624 1.00 98.62 98 PHE A C 1
ATOM 819 O O . PHE A 1 98 ? -6.465 0.328 1.270 1.00 98.62 98 PHE A O 1
ATOM 826 N N . VAL A 1 99 ? -7.485 0.767 -0.686 1.00 98.31 99 VAL A N 1
ATOM 827 C CA . VAL A 1 99 ? -6.277 0.792 -1.519 1.00 98.31 99 VAL A CA 1
ATOM 828 C C . VAL A 1 99 ? -6.334 2.020 -2.424 1.00 98.31 99 VAL A C 1
ATOM 830 O O . VAL A 1 99 ? -7.419 2.531 -2.705 1.00 98.31 99 VAL A O 1
ATOM 833 N N . LYS A 1 100 ? -5.190 2.552 -2.862 1.00 98.12 100 LYS A N 1
ATOM 834 C CA . LYS A 1 100 ? -5.174 3.777 -3.674 1.00 98.12 100 LYS A CA 1
ATOM 835 C C . LYS A 1 100 ? -4.576 3.516 -5.043 1.00 98.12 100 LYS A C 1
ATOM 837 O O . LYS A 1 100 ? -3.360 3.391 -5.149 1.00 98.12 100 LYS A O 1
ATOM 842 N N . SER A 1 101 ? -5.422 3.515 -6.075 1.00 97.75 101 SER A N 1
ATOM 843 C CA . SER A 1 101 ? -4.993 3.312 -7.461 1.00 97.75 101 SER A CA 1
ATOM 844 C C . SER A 1 101 ? -4.267 4.536 -8.023 1.00 97.75 101 SER A C 1
ATOM 846 O O . SER A 1 101 ? -4.495 5.687 -7.629 1.00 97.75 101 SER A O 1
ATOM 848 N N . HIS A 1 102 ? -3.413 4.280 -9.010 1.00 95.25 102 HIS A N 1
ATOM 849 C CA . HIS A 1 102 ? -2.734 5.268 -9.835 1.00 95.25 102 HIS A CA 1
ATOM 850 C C . HIS A 1 102 ? -3.703 6.135 -10.670 1.00 95.25 102 HIS A C 1
ATOM 852 O O . HIS A 1 102 ? -3.291 7.167 -11.211 1.00 95.25 102 HIS A O 1
ATOM 858 N N . GLY A 1 103 ? -4.968 5.724 -10.835 1.00 94.19 103 GLY A N 1
ATOM 859 C CA . GLY A 1 103 ? -5.992 6.449 -11.593 1.00 94.19 103 GLY A CA 1
ATOM 860 C C . GLY A 1 103 ? -6.253 5.869 -12.989 1.00 94.19 103 GLY A C 1
ATOM 861 O O . GLY A 1 103 ? -6.441 4.673 -13.146 1.00 94.19 103 GLY A O 1
ATOM 862 N N . ARG A 1 104 ? -6.343 6.721 -14.022 1.00 88.31 104 ARG A N 1
ATOM 863 C CA . ARG A 1 104 ? -6.913 6.329 -15.334 1.00 88.31 104 ARG A CA 1
ATOM 864 C C . ARG A 1 104 ? -5.910 5.801 -16.371 1.00 88.31 104 ARG A C 1
ATOM 866 O O . ARG A 1 104 ? -6.310 5.090 -17.283 1.00 88.31 104 ARG A O 1
ATOM 873 N N . GLU A 1 105 ? -4.624 6.150 -16.281 1.00 94.31 105 GLU A N 1
ATOM 874 C CA . GLU A 1 105 ? -3.620 5.808 -17.311 1.00 94.31 105 GLU A CA 1
ATOM 875 C C . GLU A 1 105 ? -2.942 4.440 -17.062 1.00 94.31 105 GLU A C 1
ATOM 877 O O . GLU A 1 105 ? -1.734 4.378 -16.825 1.00 94.31 105 GLU A O 1
ATOM 882 N N . THR A 1 106 ? -3.694 3.335 -17.111 1.00 94.94 106 THR A N 1
ATOM 883 C CA . THR A 1 106 ? -3.192 1.994 -16.725 1.00 94.94 106 THR A CA 1
ATOM 884 C C . THR A 1 106 ? -2.004 1.513 -17.556 1.00 94.94 106 THR A C 1
ATOM 886 O O . THR A 1 106 ? -1.031 1.016 -17.000 1.00 94.94 106 THR A O 1
ATOM 889 N N . GLN A 1 107 ? -2.003 1.731 -18.874 1.00 95.38 107 GLN A N 1
ATOM 890 C CA . GLN A 1 107 ? -0.868 1.323 -19.716 1.00 95.38 107 GLN A CA 1
ATOM 891 C C . GLN A 1 107 ? 0.423 2.069 -19.365 1.00 95.38 107 GLN A C 1
ATOM 893 O O . GLN A 1 107 ? 1.504 1.488 -19.286 1.00 95.38 107 GLN A O 1
ATOM 898 N N . ARG A 1 108 ? 0.307 3.367 -19.073 1.00 96.81 108 ARG A N 1
ATOM 899 C CA . ARG A 1 108 ? 1.442 4.179 -18.631 1.00 96.81 108 ARG A CA 1
ATOM 900 C C . ARG A 1 108 ? 1.939 3.742 -17.255 1.00 96.81 108 ARG A C 1
ATOM 902 O O . ARG A 1 108 ? 3.139 3.810 -16.999 1.00 96.81 108 ARG A O 1
ATOM 909 N N . PHE A 1 109 ? 1.029 3.332 -16.372 1.00 97.31 109 PHE A N 1
ATOM 910 C CA . PHE A 1 109 ? 1.372 2.765 -15.073 1.00 97.31 109 PHE A CA 1
ATOM 911 C C . PHE A 1 109 ? 2.154 1.456 -15.233 1.00 97.31 109 PHE A C 1
ATOM 913 O O . PHE A 1 109 ? 3.271 1.383 -14.730 1.00 97.31 109 PHE A O 1
ATOM 920 N N . ILE A 1 110 ? 1.648 0.499 -16.021 1.00 97.62 110 ILE A N 1
ATOM 921 C CA . ILE A 1 110 ? 2.316 -0.783 -16.318 1.00 97.62 110 ILE A CA 1
ATOM 922 C C . ILE A 1 110 ? 3.765 -0.561 -16.765 1.00 97.62 110 ILE A C 1
ATOM 924 O O . ILE A 1 110 ? 4.685 -1.120 -16.170 1.00 97.62 110 ILE A O 1
ATOM 928 N N . GLN A 1 111 ? 3.971 0.320 -17.746 1.00 97.44 111 GLN A N 1
ATOM 929 C CA . GLN A 1 111 ? 5.301 0.617 -18.284 1.00 97.44 111 GLN A CA 1
ATOM 930 C C . GLN A 1 111 ? 6.225 1.287 -17.261 1.00 97.44 111 GLN A C 1
ATOM 932 O O . GLN A 1 111 ? 7.412 0.985 -17.211 1.00 97.44 111 GLN A O 1
ATOM 937 N N . LYS A 1 112 ? 5.713 2.216 -16.442 1.00 96.62 112 LYS A N 1
ATOM 938 C CA . LYS A 1 112 ? 6.531 2.931 -15.444 1.00 96.62 112 LYS A CA 1
ATOM 939 C C . LYS A 1 112 ? 6.916 2.057 -14.257 1.00 96.62 112 LYS A C 1
ATOM 941 O O . LYS A 1 112 ? 8.017 2.215 -13.734 1.00 96.62 112 LYS A O 1
ATOM 946 N N . GLN A 1 113 ? 6.024 1.157 -13.862 1.00 97.06 113 GLN A N 1
ATOM 947 C CA . GLN A 1 113 ? 6.264 0.184 -12.803 1.00 97.06 113 GLN A CA 1
ATOM 948 C C . GLN A 1 113 ? 7.113 -1.002 -13.272 1.00 97.06 113 GLN A C 1
ATOM 950 O O . GLN A 1 113 ? 7.589 -1.771 -12.446 1.00 97.06 113 GLN A O 1
ATOM 955 N N . GLY A 1 114 ? 7.302 -1.164 -14.587 1.00 97.56 114 GLY A N 1
ATOM 956 C CA . GLY A 1 114 ? 7.989 -2.322 -15.150 1.00 97.56 114 GLY A CA 1
ATOM 957 C C . GLY A 1 114 ? 7.194 -3.616 -14.968 1.00 97.56 114 GLY A C 1
ATOM 958 O O . GLY A 1 114 ? 7.787 -4.687 -14.881 1.00 97.56 114 GLY A O 1
ATOM 959 N N . LEU A 1 115 ? 5.857 -3.541 -14.900 1.00 97.75 115 LEU A N 1
ATOM 960 C CA . LEU A 1 115 ? 5.008 -4.735 -14.795 1.00 97.75 115 LEU A CA 1
ATOM 961 C C . LEU A 1 115 ? 5.102 -5.608 -16.055 1.00 97.75 115 LEU A C 1
ATOM 963 O O . LEU A 1 115 ? 4.852 -6.806 -15.981 1.00 97.75 115 LEU A O 1
ATOM 967 N N . ASP A 1 116 ? 5.503 -5.037 -17.188 1.00 97.81 116 ASP A N 1
ATOM 968 C CA . ASP A 1 116 ? 5.809 -5.721 -18.449 1.00 97.81 116 ASP A CA 1
ATOM 969 C C . ASP A 1 116 ? 7.259 -6.247 -18.520 1.00 97.81 116 ASP A C 1
ATOM 971 O O . ASP A 1 116 ? 7.713 -6.680 -19.580 1.00 97.81 116 ASP A O 1
ATOM 975 N N . LYS A 1 117 ? 8.004 -6.212 -17.408 1.00 98.31 117 LYS A N 1
ATOM 976 C CA . LYS A 1 117 ? 9.367 -6.746 -17.284 1.00 98.31 117 LYS A CA 1
ATOM 977 C C . LYS A 1 117 ? 9.417 -7.873 -16.257 1.00 98.31 117 LYS A C 1
ATOM 979 O O . LYS A 1 117 ? 8.616 -7.923 -15.325 1.00 98.31 117 LYS A O 1
ATOM 984 N N . THR A 1 118 ? 10.386 -8.762 -16.423 1.00 98.19 118 THR A N 1
ATOM 985 C CA . THR A 1 118 ? 10.677 -9.846 -15.483 1.00 98.19 118 THR A CA 1
ATOM 986 C C . THR A 1 118 ? 11.875 -9.466 -14.628 1.00 98.19 118 THR A C 1
ATOM 988 O O . THR A 1 118 ? 12.934 -9.112 -15.160 1.00 98.19 118 THR A O 1
ATOM 991 N N . PHE A 1 119 ? 11.712 -9.576 -13.312 1.00 98.06 119 PHE A N 1
ATOM 992 C CA . PHE A 1 119 ? 12.769 -9.334 -12.340 1.00 98.06 119 PHE A CA 1
ATOM 993 C C . PHE A 1 119 ? 13.078 -10.582 -11.511 1.00 98.06 119 PHE A C 1
ATOM 995 O O . PHE A 1 119 ? 12.202 -11.413 -11.263 1.00 98.06 119 PHE A O 1
ATOM 1002 N N . VAL A 1 120 ? 14.327 -10.704 -11.069 1.00 96.50 120 VAL A N 1
ATOM 1003 C CA . VAL A 1 120 ? 14.778 -11.742 -10.135 1.00 96.50 120 VAL A CA 1
ATOM 1004 C C . VAL A 1 120 ? 15.590 -11.083 -9.032 1.00 96.50 120 VAL A C 1
ATOM 1006 O O . VAL A 1 120 ? 16.534 -10.348 -9.311 1.00 96.50 120 VAL A O 1
ATOM 1009 N N . GLU A 1 121 ? 15.226 -11.365 -7.785 1.00 92.94 121 GLU A N 1
ATOM 1010 C CA . GLU A 1 121 ? 16.018 -10.984 -6.621 1.00 92.94 121 GLU A CA 1
ATOM 1011 C C . GLU A 1 121 ? 17.128 -12.015 -6.399 1.00 92.94 121 GLU A C 1
ATOM 1013 O O . GLU A 1 121 ? 16.852 -13.206 -6.233 1.00 92.94 121 GLU A O 1
ATOM 1018 N N . CYS A 1 122 ? 18.384 -11.574 -6.428 1.00 93.31 122 CYS A N 1
ATOM 1019 C CA . CYS A 1 122 ? 19.552 -12.398 -6.118 1.00 93.31 122 CYS A CA 1
ATOM 1020 C C . CYS A 1 122 ? 20.684 -11.501 -5.608 1.00 93.31 122 CYS A C 1
ATOM 1022 O O . CYS A 1 122 ? 20.878 -10.408 -6.138 1.00 93.31 122 CYS A O 1
ATOM 1024 N N . ASP A 1 123 ? 21.430 -11.956 -4.599 1.00 90.25 123 ASP A N 1
ATOM 1025 C CA . ASP A 1 123 ? 22.531 -11.208 -3.968 1.00 90.25 123 ASP A CA 1
ATOM 1026 C C . ASP A 1 123 ? 22.141 -9.788 -3.512 1.00 90.25 123 ASP A C 1
ATOM 1028 O O . ASP A 1 123 ? 22.921 -8.845 -3.624 1.00 90.25 123 ASP A O 1
ATOM 1032 N N . ILE A 1 124 ? 20.920 -9.634 -2.975 1.00 86.88 124 ILE A N 1
ATOM 1033 C CA . ILE A 1 124 ? 20.379 -8.348 -2.483 1.00 86.88 124 ILE A CA 1
ATOM 1034 C C . ILE A 1 124 ? 20.250 -7.308 -3.622 1.00 86.88 124 ILE A C 1
ATOM 1036 O O . ILE A 1 124 ? 20.213 -6.098 -3.399 1.00 86.88 124 ILE A O 1
ATOM 1040 N N . HIS A 1 125 ? 20.161 -7.774 -4.872 1.00 93.94 125 HIS A N 1
ATOM 1041 C CA . HIS A 1 125 ? 19.927 -6.941 -6.047 1.00 93.94 125 HIS A CA 1
ATOM 1042 C C . HIS A 1 125 ? 18.737 -7.458 -6.852 1.00 93.94 125 HIS A C 1
ATOM 1044 O O . HIS A 1 125 ? 18.539 -8.664 -7.019 1.00 93.94 125 HIS A O 1
ATOM 1050 N N . MET A 1 126 ? 17.944 -6.528 -7.378 1.00 96.00 126 MET A N 1
ATOM 1051 C CA . MET A 1 126 ? 16.810 -6.816 -8.253 1.00 96.00 126 MET A CA 1
ATOM 1052 C C . MET A 1 126 ? 17.217 -6.691 -9.722 1.00 96.00 126 MET A C 1
ATOM 1054 O O . MET A 1 126 ? 17.226 -5.596 -10.297 1.00 96.00 126 MET A O 1
ATOM 1058 N N . TRP A 1 127 ? 17.526 -7.835 -10.329 1.00 97.69 127 TRP A N 1
ATOM 1059 C CA . 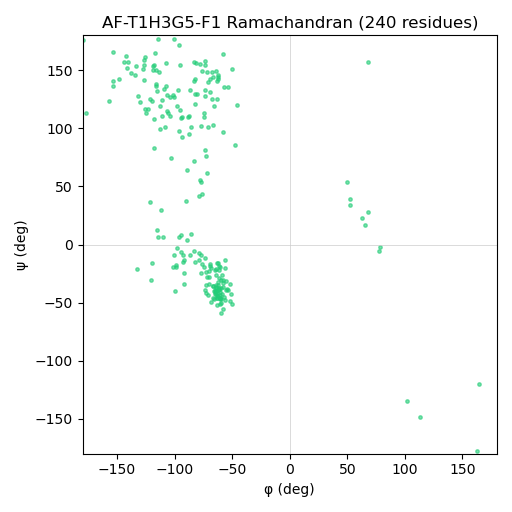TRP A 1 127 ? 17.999 -7.961 -11.707 1.00 97.69 127 TRP A CA 1
ATOM 1060 C C . TRP A 1 127 ? 16.840 -7.933 -12.695 1.00 97.69 127 TRP A C 1
ATOM 1062 O O . TRP A 1 127 ? 15.899 -8.721 -12.563 1.00 97.69 127 TRP A O 1
ATOM 1072 N N . ARG A 1 128 ? 16.913 -7.085 -13.725 1.00 98.12 128 ARG A N 1
ATOM 1073 C CA . ARG A 1 128 ? 15.941 -7.107 -14.830 1.00 98.12 128 ARG A CA 1
ATOM 1074 C C . ARG A 1 128 ? 16.412 -8.086 -15.900 1.00 98.12 128 ARG A C 1
ATOM 1076 O O . ARG A 1 128 ? 17.346 -7.789 -16.641 1.00 98.12 128 ARG A O 1
ATOM 1083 N N . ILE A 1 129 ? 15.720 -9.214 -16.035 1.00 97.81 129 ILE A N 1
ATOM 1084 C CA . ILE A 1 129 ? 16.170 -10.327 -16.887 1.00 97.81 129 ILE A CA 1
ATOM 1085 C C . ILE A 1 129 ? 15.489 -10.398 -18.261 1.00 97.81 129 ILE A C 1
ATOM 1087 O O . ILE A 1 129 ? 15.919 -11.168 -19.113 1.00 97.81 129 ILE A O 1
ATOM 1091 N N . GLY A 1 130 ? 14.451 -9.595 -18.512 1.00 97.75 130 GLY A N 1
ATOM 1092 C CA . GLY A 1 130 ? 13.812 -9.527 -19.828 1.00 97.75 130 GLY A CA 1
ATOM 1093 C C . GLY A 1 130 ? 12.429 -8.887 -19.815 1.00 97.75 130 GLY A C 1
ATOM 1094 O O . GLY A 1 130 ? 11.941 -8.444 -18.774 1.00 97.75 130 GLY A O 1
ATOM 1095 N N . ASP A 1 131 ? 11.802 -8.857 -20.986 1.00 98.19 131 ASP A N 1
ATOM 1096 C CA . ASP A 1 131 ? 10.408 -8.450 -21.163 1.00 98.19 131 ASP A CA 1
ATOM 1097 C C . ASP A 1 131 ? 9.455 -9.622 -20.877 1.00 98.19 131 ASP A C 1
ATOM 1099 O O . ASP A 1 131 ? 9.838 -10.791 -20.973 1.00 98.19 131 ASP A O 1
ATOM 1103 N N . ARG A 1 132 ? 8.200 -9.319 -20.540 1.00 96.62 132 ARG A N 1
ATOM 1104 C CA . ARG A 1 132 ? 7.118 -10.307 -20.434 1.00 96.62 132 ARG A CA 1
ATOM 1105 C C . ARG A 1 132 ? 5.791 -9.734 -20.906 1.00 96.62 132 ARG A C 1
ATOM 1107 O O . ARG A 1 132 ? 5.557 -8.530 -20.846 1.00 96.62 132 ARG A O 1
ATOM 1114 N N . THR A 1 133 ? 4.892 -10.629 -21.299 1.00 96.00 133 THR A N 1
ATOM 1115 C CA . THR A 1 133 ? 3.494 -10.289 -21.581 1.00 96.00 133 THR A CA 1
ATOM 1116 C C . THR A 1 133 ? 2.650 -10.600 -20.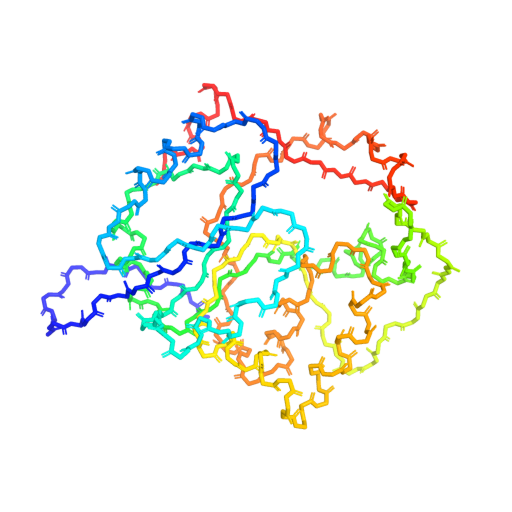348 1.00 96.00 133 THR A C 1
ATOM 1118 O O . THR A 1 133 ? 2.806 -11.659 -19.742 1.00 96.00 133 THR A O 1
ATOM 1121 N N . LEU A 1 134 ? 1.790 -9.662 -19.950 1.00 95.19 134 LEU A N 1
ATOM 1122 C CA . LEU A 1 134 ? 0.849 -9.854 -18.845 1.00 95.19 134 LEU A CA 1
ATOM 1123 C C . LEU A 1 134 ? -0.334 -10.731 -19.298 1.00 95.19 134 LEU A C 1
ATOM 1125 O O . LEU A 1 134 ? -0.692 -10.681 -20.475 1.00 95.19 134 LEU A O 1
ATOM 1129 N N . PRO A 1 135 ? -0.938 -11.529 -18.399 1.00 93.69 135 PRO A N 1
ATOM 1130 C CA . PRO A 1 135 ? -2.025 -12.434 -18.758 1.00 93.69 135 PRO A CA 1
ATOM 1131 C C . PRO A 1 135 ? -3.257 -11.672 -19.254 1.00 93.69 135 PRO A C 1
ATOM 1133 O O . PRO A 1 135 ? -3.636 -10.636 -18.703 1.00 93.69 135 PRO A O 1
ATOM 1136 N N . GLU A 1 136 ? -3.907 -12.222 -20.275 1.00 93.50 136 GLU A N 1
ATOM 1137 C CA . GLU A 1 136 ? -5.190 -11.723 -20.761 1.00 93.50 136 GLU A CA 1
ATOM 1138 C C . GLU A 1 136 ? -6.329 -12.076 -19.792 1.00 93.50 136 GLU A C 1
ATOM 1140 O O . GLU A 1 136 ? -6.227 -12.995 -18.981 1.00 93.50 136 GLU A O 1
ATOM 1145 N N . GLY A 1 137 ? -7.428 -11.321 -19.856 1.00 94.31 137 GLY A N 1
ATOM 1146 C CA . GLY A 1 137 ? -8.609 -11.549 -19.013 1.00 94.31 137 GLY A CA 1
ATOM 1147 C C . GLY A 1 137 ? -8.491 -11.051 -17.567 1.00 94.31 137 GLY A C 1
ATOM 1148 O O . GLY A 1 137 ? -9.491 -11.055 -16.855 1.00 94.31 137 GLY A O 1
ATOM 1149 N N . ILE A 1 138 ? -7.317 -10.565 -17.145 1.00 95.25 138 ILE A N 1
ATOM 1150 C CA . ILE A 1 138 ? -7.087 -9.989 -15.814 1.00 95.25 138 ILE A CA 1
ATOM 1151 C C . ILE A 1 138 ? -7.010 -8.464 -15.894 1.00 95.25 138 ILE A C 1
ATOM 1153 O O . ILE A 1 138 ? -6.207 -7.890 -16.633 1.00 95.25 138 ILE A O 1
ATOM 1157 N N . GLN A 1 139 ? -7.808 -7.784 -15.074 1.00 95.81 139 GLN A N 1
ATOM 1158 C CA . GLN A 1 139 ? -7.709 -6.342 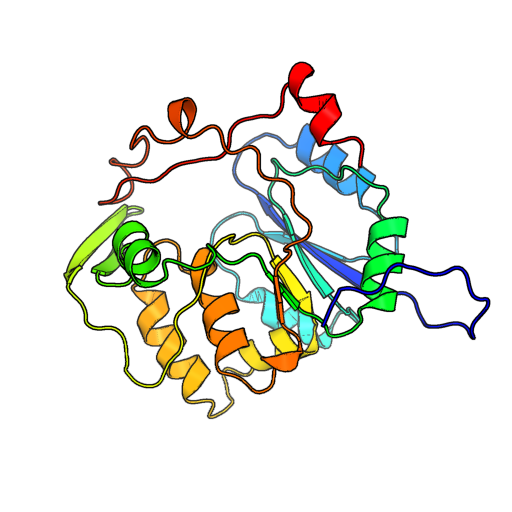-14.898 1.00 95.81 139 GLN A CA 1
ATOM 1159 C C . GLN A 1 139 ? -6.523 -5.997 -13.989 1.00 95.81 139 GLN A C 1
ATOM 1161 O O . GLN A 1 139 ? -6.623 -6.089 -12.765 1.00 95.81 139 GLN A O 1
ATOM 1166 N N . VAL A 1 140 ? -5.415 -5.564 -14.586 1.00 96.50 140 VAL A N 1
ATOM 1167 C CA . VAL A 1 140 ? -4.249 -5.056 -13.851 1.00 96.50 140 VAL A CA 1
ATOM 1168 C C . VAL A 1 140 ? -4.555 -3.666 -13.291 1.00 96.50 140 VAL A C 1
ATOM 1170 O O . VAL A 1 140 ? -4.977 -2.768 -14.021 1.00 96.50 140 VAL A O 1
ATOM 1173 N N . ASP A 1 141 ? -4.332 -3.490 -11.992 1.00 97.75 141 ASP A N 1
ATOM 1174 C CA . ASP A 1 141 ? -4.447 -2.214 -11.279 1.00 97.75 141 ASP A CA 1
ATOM 1175 C C . ASP A 1 141 ? -3.329 -2.140 -10.230 1.00 97.75 141 ASP A C 1
ATOM 1177 O O . ASP A 1 141 ? -2.728 -3.154 -9.863 1.00 97.75 141 ASP A O 1
ATOM 1181 N N . GLY A 1 142 ? -3.044 -0.940 -9.745 1.00 97.88 142 GLY A N 1
ATOM 1182 C CA . GLY A 1 142 ? -2.001 -0.707 -8.759 1.00 97.88 142 GLY A CA 1
ATOM 1183 C C . GLY A 1 142 ? -1.887 0.754 -8.359 1.00 97.88 142 GLY A C 1
ATOM 1184 O O . GLY A 1 142 ? -2.575 1.622 -8.895 1.00 97.88 142 GLY A O 1
ATOM 1185 N N . GLY A 1 143 ? -1.010 1.038 -7.410 1.00 97.38 143 GLY A N 1
ATOM 1186 C CA . GLY A 1 143 ? -0.771 2.365 -6.877 1.00 97.38 143 GLY A CA 1
ATOM 1187 C C . GLY A 1 143 ? 0.004 2.282 -5.571 1.00 97.38 143 GLY A C 1
ATOM 1188 O O . GLY A 1 143 ? 1.130 1.806 -5.566 1.00 97.38 143 GLY A O 1
ATOM 1189 N N . SER A 1 144 ? -0.566 2.777 -4.476 1.00 97.88 144 SER A N 1
ATOM 1190 C CA . SER A 1 144 ? 0.125 2.773 -3.183 1.00 97.88 144 SER A CA 1
ATOM 1191 C C . SER A 1 144 ? 0.179 1.370 -2.575 1.00 97.88 144 SER A C 1
ATOM 1193 O O . SER A 1 144 ? -0.846 0.709 -2.464 1.00 97.88 144 SER A O 1
ATOM 1195 N N . ASP A 1 145 ? 1.347 0.962 -2.095 1.00 97.38 145 ASP A N 1
ATOM 1196 C CA . ASP A 1 145 ? 1.566 -0.242 -1.280 1.00 97.38 145 ASP A CA 1
ATOM 1197 C C . ASP A 1 145 ? 1.114 -0.094 0.188 1.00 97.38 145 ASP A C 1
ATOM 1199 O O . ASP A 1 145 ? 0.895 -1.088 0.879 1.00 97.38 145 ASP A O 1
ATOM 1203 N N . TRP A 1 146 ? 0.914 1.133 0.672 1.00 98.06 146 TRP A N 1
ATOM 1204 C CA . TRP A 1 146 ? 0.123 1.412 1.878 1.00 98.06 146 TRP A CA 1
ATOM 1205 C C . TRP A 1 146 ? -1.350 1.056 1.676 1.00 98.06 146 TRP A C 1
ATOM 1207 O O . TRP A 1 146 ? -2.012 1.650 0.817 1.00 98.06 146 TRP A O 1
ATOM 1217 N N . VAL A 1 147 ? -1.864 0.127 2.484 1.00 97.88 147 VAL A N 1
ATOM 1218 C CA . VAL A 1 147 ? -3.218 -0.428 2.377 1.00 97.88 147 VAL A CA 1
ATOM 1219 C C . VAL A 1 147 ? -3.864 -0.628 3.753 1.00 97.88 147 VAL A C 1
ATOM 1221 O O . VAL A 1 147 ? -3.191 -0.794 4.770 1.00 97.88 147 VAL A O 1
ATOM 1224 N N . ALA A 1 148 ? -5.196 -0.662 3.785 1.00 98.19 148 ALA A N 1
ATOM 1225 C CA . ALA A 1 148 ? -5.946 -1.216 4.911 1.00 98.19 148 ALA A CA 1
ATOM 1226 C C . ALA A 1 148 ? -6.921 -2.282 4.397 1.00 98.19 148 ALA A C 1
ATOM 1228 O O . ALA A 1 148 ? -7.815 -1.993 3.597 1.00 98.19 148 ALA A O 1
ATOM 1229 N N . LEU A 1 149 ? -6.723 -3.527 4.826 1.00 98.12 149 LEU A N 1
ATOM 1230 C CA . LEU A 1 149 ? -7.400 -4.702 4.281 1.00 98.12 149 LEU A CA 1
ATOM 1231 C C . LEU A 1 149 ? -8.274 -5.367 5.343 1.00 98.12 149 LEU A C 1
ATOM 1233 O O . LEU A 1 149 ? -7.872 -5.518 6.496 1.00 98.12 149 LEU A O 1
ATOM 1237 N N . SER A 1 150 ? -9.469 -5.782 4.940 1.00 97.38 150 SER A N 1
ATOM 1238 C CA . SER A 1 150 ? -10.396 -6.546 5.775 1.00 97.38 150 SER A CA 1
ATOM 1239 C C . SER A 1 150 ? -9.914 -7.981 5.996 1.00 97.38 150 SER A C 1
ATOM 1241 O O . SER A 1 150 ? -9.325 -8.589 5.095 1.00 97.38 150 SER A O 1
ATOM 1243 N N . LYS A 1 151 ? -10.241 -8.564 7.155 1.00 94.00 151 LYS A N 1
ATOM 1244 C CA . LYS A 1 151 ? -9.911 -9.960 7.481 1.00 94.00 151 LYS A CA 1
ATOM 1245 C C . LYS A 1 151 ? -10.360 -10.948 6.410 1.00 94.00 151 LYS A C 1
ATOM 1247 O O . LYS A 1 151 ? -9.543 -11.719 5.925 1.00 94.00 151 LYS A O 1
ATOM 1252 N N . ASN A 1 152 ? -11.612 -10.859 5.964 1.00 94.38 152 ASN A N 1
ATOM 1253 C CA . ASN A 1 152 ? -12.160 -11.774 4.957 1.00 94.38 152 ASN A CA 1
ATOM 1254 C C . ASN A 1 152 ? -11.366 -11.761 3.640 1.00 94.38 152 ASN A C 1
ATOM 1256 O O . ASN A 1 152 ? -11.232 -12.794 2.986 1.00 94.38 152 ASN A O 1
ATOM 1260 N N . PHE A 1 153 ? -10.864 -10.593 3.226 1.00 95.94 153 PHE A N 1
ATOM 1261 C CA . PHE A 1 153 ? -10.054 -10.481 2.016 1.00 95.94 153 PHE A CA 1
ATOM 1262 C C . PHE A 1 153 ? -8.653 -11.066 2.212 1.00 95.94 153 PHE A C 1
ATOM 1264 O O . PHE A 1 153 ? -8.159 -11.781 1.342 1.00 95.94 153 PHE A O 1
ATOM 1271 N N . VAL A 1 154 ? -8.030 -10.805 3.363 1.00 93.31 154 VAL A N 1
ATOM 1272 C CA . VAL A 1 154 ? -6.723 -11.378 3.708 1.00 93.31 154 VAL A CA 1
ATOM 1273 C C . VAL A 1 154 ? -6.807 -12.902 3.811 1.00 93.31 154 VAL A C 1
ATOM 1275 O O . VAL A 1 154 ? -5.988 -13.586 3.208 1.00 93.31 154 VAL A O 1
ATOM 1278 N N . GLU A 1 155 ? -7.821 -13.448 4.486 1.00 90.12 155 GLU A N 1
ATOM 1279 C CA . GLU A 1 155 ? -8.044 -14.899 4.570 1.00 90.12 155 GLU A CA 1
ATOM 1280 C C . GLU A 1 155 ? -8.240 -15.531 3.187 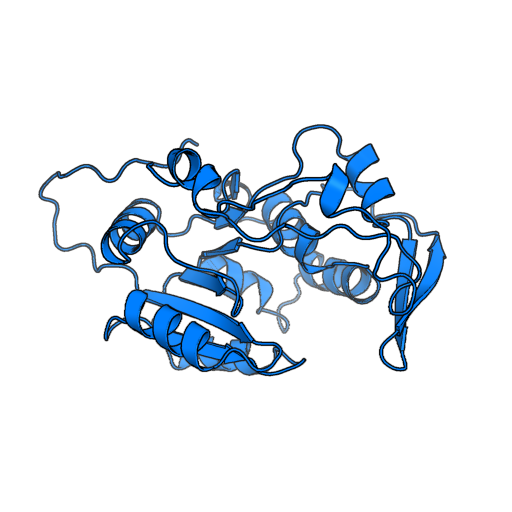1.00 90.12 155 GLU A C 1
ATOM 1282 O O . GLU A 1 155 ? -7.719 -16.609 2.929 1.00 90.12 155 GLU A O 1
ATOM 1287 N N . PHE A 1 156 ? -8.926 -14.844 2.268 1.00 91.19 156 PHE A N 1
ATOM 1288 C CA . PHE A 1 156 ? -9.066 -15.305 0.886 1.00 91.19 156 PHE A CA 1
ATOM 1289 C C . PHE A 1 156 ? -7.736 -15.362 0.121 1.00 91.19 156 PHE A C 1
ATOM 1291 O O . PHE A 1 156 ? -7.567 -16.238 -0.722 1.00 91.19 156 PHE A O 1
ATOM 1298 N N . ILE A 1 157 ? -6.808 -14.438 0.384 1.00 90.44 157 ILE A N 1
ATOM 1299 C CA . ILE A 1 157 ? -5.464 -14.466 -0.216 1.00 90.44 157 ILE A CA 1
ATOM 1300 C C . ILE A 1 157 ? -4.607 -15.568 0.415 1.00 90.44 157 ILE A C 1
ATOM 1302 O O . ILE A 1 157 ? -3.830 -16.211 -0.288 1.00 90.44 157 ILE A O 1
ATOM 1306 N N . LEU A 1 158 ? -4.724 -15.756 1.732 1.00 85.19 158 LEU A N 1
ATOM 1307 C CA . LEU A 1 158 ? -3.926 -16.711 2.504 1.00 85.19 158 LEU A CA 1
ATOM 1308 C C . LEU A 1 158 ? -4.399 -18.164 2.377 1.00 85.19 158 LEU A C 1
ATOM 1310 O O . LEU A 1 158 ? -3.699 -19.057 2.847 1.00 85.19 158 LEU A O 1
ATOM 1314 N N . ASP A 1 159 ? -5.537 -18.417 1.732 1.00 80.56 159 ASP A N 1
ATOM 1315 C CA . ASP A 1 159 ? -6.017 -19.758 1.387 1.00 80.56 159 ASP A CA 1
ATOM 1316 C C . ASP A 1 159 ? -5.172 -20.382 0.254 1.00 80.56 159 ASP A C 1
ATOM 1318 O O . ASP A 1 159 ? -5.645 -20.633 -0.855 1.00 80.56 159 ASP A O 1
ATOM 1322 N N . ILE A 1 160 ? -3.874 -20.569 0.525 1.00 66.25 160 ILE A N 1
ATOM 1323 C CA . ILE A 1 160 ? -2.856 -21.063 -0.417 1.00 66.25 160 ILE A CA 1
ATOM 1324 C C . ILE A 1 160 ? -3.054 -22.561 -0.699 1.00 66.25 160 ILE A C 1
ATOM 1326 O O . ILE A 1 160 ? -2.719 -23.032 -1.785 1.00 66.25 160 ILE A O 1
ATOM 1330 N N . GLU A 1 161 ? -3.618 -23.304 0.257 1.00 67.00 161 GLU A N 1
ATOM 1331 C CA . GLU A 1 161 ? -4.015 -24.707 0.074 1.00 67.00 161 GLU A CA 1
ATOM 1332 C C . GLU A 1 161 ? -5.286 -24.844 -0.784 1.00 67.00 161 GLU A C 1
ATOM 1334 O O . GLU A 1 161 ? -5.541 -25.903 -1.363 1.00 67.00 161 GLU A O 1
ATOM 1339 N N . GLY A 1 162 ? -6.067 -23.768 -0.915 1.00 67.00 162 GLY A N 1
ATOM 1340 C CA . GLY A 1 162 ? -7.200 -23.692 -1.820 1.00 67.00 162 GLY A CA 1
ATOM 1341 C C . GLY A 1 162 ? -6.777 -23.744 -3.293 1.00 67.00 162 GLY A C 1
ATOM 1342 O O . GLY A 1 162 ? -5.772 -23.170 -3.716 1.00 67.00 162 GLY A O 1
ATOM 1343 N N . ASN A 1 163 ? -7.595 -24.393 -4.126 1.00 76.00 163 ASN A N 1
ATOM 1344 C CA . ASN A 1 163 ? -7.414 -24.430 -5.582 1.00 76.00 163 ASN A CA 1
ATOM 1345 C C . ASN A 1 163 ? -7.883 -23.116 -6.247 1.00 76.00 163 ASN A C 1
ATOM 1347 O O . ASN A 1 163 ? -8.787 -23.109 -7.084 1.00 76.00 163 ASN A O 1
ATOM 1351 N N . ASN A 1 164 ? -7.334 -21.980 -5.807 1.00 87.94 164 ASN A N 1
ATOM 1352 C CA . ASN A 1 164 ? -7.672 -20.655 -6.321 1.00 87.94 164 ASN A CA 1
ATOM 1353 C C . ASN A 1 164 ? -6.708 -20.250 -7.444 1.00 87.94 164 ASN A C 1
ATOM 1355 O O . ASN A 1 164 ? -5.652 -19.661 -7.201 1.00 87.94 164 ASN A O 1
ATOM 1359 N N . GLU A 1 165 ? -7.104 -20.550 -8.680 1.00 91.81 165 GLU A N 1
ATOM 1360 C CA . GLU A 1 165 ? -6.310 -20.313 -9.892 1.00 91.81 165 GLU A CA 1
ATOM 1361 C C . GLU A 1 165 ? -5.848 -18.853 -10.035 1.00 91.81 165 GLU A C 1
ATOM 1363 O O . GLU A 1 165 ? -4.698 -18.603 -10.399 1.00 91.81 165 GLU A O 1
ATOM 1368 N N . LEU A 1 166 ? -6.697 -17.880 -9.671 1.00 92.38 166 LEU A N 1
ATOM 1369 C CA . LEU A 1 166 ? -6.343 -16.459 -9.721 1.00 92.38 166 LEU A CA 1
ATOM 1370 C C . LEU A 1 166 ? -5.150 -16.154 -8.810 1.00 92.38 166 LEU A C 1
ATOM 1372 O O . LEU A 1 166 ? -4.190 -15.521 -9.243 1.00 92.38 166 LEU A O 1
ATOM 1376 N N . ILE A 1 167 ? -5.208 -16.580 -7.545 1.00 91.69 167 ILE A N 1
ATOM 1377 C CA . ILE A 1 167 ? -4.147 -16.293 -6.572 1.00 91.69 167 ILE A CA 1
ATOM 1378 C C . ILE A 1 167 ? -2.864 -17.017 -6.969 1.00 91.69 167 ILE A C 1
ATOM 1380 O O . ILE A 1 167 ? -1.809 -16.389 -7.011 1.00 91.69 167 ILE A O 1
ATOM 1384 N N . GLN A 1 168 ? -2.950 -18.299 -7.327 1.00 90.38 168 GLN A N 1
ATOM 1385 C CA . GLN A 1 168 ? -1.784 -19.085 -7.735 1.00 90.38 168 GLN A CA 1
ATOM 1386 C C . GLN A 1 168 ? -1.106 -18.492 -8.980 1.00 90.38 168 GLN A C 1
ATOM 1388 O O . GLN A 1 168 ? 0.111 -18.292 -8.985 1.00 90.38 168 GLN A O 1
ATOM 1393 N N . GLY A 1 169 ? -1.886 -18.126 -10.002 1.00 92.19 169 GLY A N 1
ATOM 1394 C CA . GLY A 1 169 ? -1.376 -17.481 -11.211 1.00 92.19 169 GLY A CA 1
ATOM 1395 C C . GLY A 1 169 ? -0.740 -16.118 -10.930 1.00 92.19 169 GLY A C 1
ATOM 1396 O O . GLY A 1 169 ? 0.364 -15.831 -11.400 1.00 92.19 169 GLY A O 1
ATOM 1397 N N . LEU A 1 170 ? -1.386 -15.286 -10.105 1.00 93.75 170 LEU A N 1
ATOM 1398 C CA . LEU A 1 170 ? -0.824 -13.994 -9.713 1.00 93.75 170 LEU A CA 1
ATOM 1399 C C . LEU A 1 170 ? 0.452 -14.157 -8.878 1.00 93.75 170 LEU A C 1
ATOM 1401 O O . LEU A 1 170 ? 1.399 -13.413 -9.109 1.00 93.75 170 LEU A O 1
ATOM 1405 N N . LEU A 1 171 ? 0.543 -15.132 -7.971 1.00 92.00 171 LEU A N 1
ATOM 1406 C CA . LEU A 1 171 ? 1.763 -15.380 -7.193 1.00 92.00 171 LEU A CA 1
ATOM 1407 C C . LEU A 1 171 ? 2.959 -15.745 -8.085 1.00 92.00 171 LEU A C 1
ATOM 1409 O O . LEU A 1 171 ? 4.065 -15.270 -7.830 1.00 92.00 171 LEU A O 1
ATOM 1413 N N . ILE A 1 172 ? 2.748 -16.510 -9.162 1.00 92.19 172 ILE A N 1
ATOM 1414 C CA . ILE A 1 172 ? 3.800 -16.812 -10.150 1.00 92.19 172 ILE A CA 1
ATOM 1415 C C . ILE A 1 172 ? 4.313 -15.519 -10.803 1.00 92.19 172 ILE A C 1
ATOM 1417 O O . ILE A 1 172 ? 5.521 -15.296 -10.886 1.00 92.19 172 ILE A O 1
ATOM 1421 N N . ILE A 1 173 ? 3.404 -14.639 -11.227 1.00 94.50 173 ILE A N 1
ATOM 1422 C CA . ILE A 1 173 ? 3.757 -13.373 -11.886 1.00 94.50 173 ILE A CA 1
ATOM 1423 C C . ILE A 1 173 ? 4.444 -12.421 -10.899 1.00 94.50 173 ILE A C 1
ATOM 1425 O O . ILE A 1 173 ? 5.508 -11.863 -11.191 1.00 94.50 173 ILE A O 1
ATOM 1429 N N . PHE A 1 174 ? 3.851 -12.227 -9.722 1.00 95.31 174 PHE A N 1
ATOM 1430 C CA . PHE A 1 174 ? 4.289 -11.251 -8.728 1.00 95.31 174 PHE A CA 1
ATOM 1431 C C . PHE A 1 174 ? 5.586 -11.644 -8.017 1.00 95.31 174 PHE A C 1
ATOM 1433 O O . PHE A 1 174 ? 6.333 -10.750 -7.626 1.00 95.31 174 PHE A O 1
ATOM 1440 N N . ARG A 1 175 ? 5.935 -12.939 -7.974 1.00 93.81 175 ARG A N 1
ATOM 1441 C CA . ARG A 1 175 ? 7.267 -13.409 -7.549 1.00 93.81 175 ARG A CA 1
ATOM 1442 C C . ARG A 1 175 ? 8.405 -12.835 -8.399 1.00 93.81 175 ARG A C 1
ATOM 1444 O O . ARG A 1 175 ? 9.506 -12.648 -7.897 1.00 93.81 175 ARG A O 1
ATOM 1451 N N . HIS A 1 176 ? 8.136 -12.558 -9.672 1.00 96.62 176 HIS A N 1
ATOM 1452 C CA . HIS A 1 176 ? 9.110 -12.025 -10.626 1.00 96.62 176 HIS A CA 1
ATOM 1453 C C . HIS A 1 176 ? 8.789 -10.585 -11.048 1.00 96.62 176 HIS A C 1
ATOM 1455 O O . HIS A 1 176 ? 9.054 -10.180 -12.183 1.00 96.62 176 HIS A O 1
ATOM 1461 N N . THR A 1 177 ? 8.160 -9.820 -10.153 1.00 96.50 177 THR A N 1
ATOM 1462 C CA . THR A 1 177 ? 7.710 -8.443 -10.392 1.00 96.50 177 THR A CA 1
ATOM 1463 C C . THR A 1 177 ? 8.440 -7.477 -9.472 1.00 96.50 177 THR A C 1
ATOM 1465 O O . THR A 1 177 ? 8.572 -7.732 -8.279 1.00 96.50 177 THR A O 1
ATOM 1468 N N . LEU A 1 178 ? 8.876 -6.340 -10.012 1.00 96.69 178 LEU A N 1
ATOM 1469 C CA . LEU A 1 178 ? 9.383 -5.228 -9.213 1.00 96.69 178 LEU A CA 1
ATOM 1470 C C . LEU A 1 178 ? 8.236 -4.539 -8.455 1.00 96.69 178 LEU A C 1
ATOM 1472 O O . LEU A 1 178 ? 7.170 -4.330 -9.026 1.00 96.69 178 LEU A O 1
ATOM 1476 N N . LEU A 1 179 ? 8.471 -4.146 -7.196 1.00 95.62 179 LEU A N 1
ATOM 1477 C CA . LEU A 1 179 ? 7.480 -3.477 -6.334 1.00 95.62 179 LEU A CA 1
ATOM 1478 C C . LEU A 1 179 ? 6.125 -4.224 -6.302 1.00 95.62 179 LEU A C 1
ATOM 1480 O O . LEU A 1 179 ? 5.077 -3.636 -6.580 1.00 95.62 179 LEU A O 1
ATOM 1484 N N . PRO A 1 180 ? 6.106 -5.532 -5.979 1.00 96.06 180 PRO A N 1
ATOM 1485 C CA . PRO A 1 180 ? 4.913 -6.358 -6.158 1.00 96.06 180 PRO A CA 1
ATOM 1486 C C . PRO A 1 180 ? 3.724 -5.887 -5.303 1.00 96.06 180 PRO A C 1
ATOM 1488 O O . PRO A 1 180 ? 2.578 -5.935 -5.757 1.00 96.06 180 PRO A O 1
ATOM 1491 N N . ALA A 1 181 ? 3.987 -5.369 -4.099 1.00 94.88 181 ALA A N 1
ATOM 1492 C CA . ALA A 1 181 ? 2.962 -4.868 -3.182 1.00 94.88 181 ALA A CA 1
ATOM 1493 C C . ALA A 1 181 ? 2.156 -3.689 -3.758 1.00 94.88 181 ALA A C 1
ATOM 1495 O O . ALA A 1 181 ? 0.967 -3.559 -3.464 1.00 94.88 181 ALA A O 1
ATOM 1496 N N . GLU A 1 182 ? 2.750 -2.887 -4.649 1.00 97.88 182 GLU A N 1
ATOM 1497 C CA . GLU A 1 182 ? 2.072 -1.746 -5.271 1.00 97.88 182 GLU A CA 1
ATOM 1498 C C . GLU A 1 182 ? 0.960 -2.175 -6.241 1.00 97.88 182 GLU A C 1
ATOM 1500 O O . GLU A 1 182 ? 0.112 -1.361 -6.584 1.00 97.88 182 GLU A O 1
ATOM 1505 N N . SER A 1 183 ? 0.908 -3.434 -6.700 1.00 98.06 183 SER A N 1
ATOM 1506 C CA . SER A 1 183 ? -0.114 -3.882 -7.673 1.00 98.06 183 SER A CA 1
ATOM 1507 C C . SER A 1 183 ? -0.817 -5.195 -7.317 1.00 98.06 183 SER A C 1
ATOM 1509 O O . SER A 1 183 ? -1.937 -5.417 -7.779 1.00 98.06 183 SER A O 1
ATOM 1511 N N . PHE A 1 184 ? -0.233 -6.044 -6.463 1.00 97.69 184 PHE A N 1
ATOM 1512 C CA . PHE A 1 184 ? -0.793 -7.363 -6.144 1.00 97.69 184 PHE A CA 1
ATOM 1513 C C . PHE A 1 184 ? -2.195 -7.265 -5.529 1.00 97.69 184 PHE A C 1
ATOM 1515 O O . PHE A 1 184 ? -3.159 -7.755 -6.114 1.00 97.69 184 PHE A O 1
ATOM 1522 N N . PHE A 1 185 ? -2.342 -6.567 -4.396 1.00 97.62 185 PHE A N 1
ATOM 1523 C CA . PHE A 1 185 ? -3.628 -6.469 -3.693 1.00 97.62 185 PHE A CA 1
ATOM 1524 C C . PHE A 1 185 ? -4.714 -5.802 -4.542 1.00 97.62 185 PHE A C 1
ATOM 1526 O O . PHE A 1 185 ? -5.857 -6.252 -4.554 1.00 97.62 185 PHE A O 1
ATOM 1533 N N . HIS A 1 186 ? -4.346 -4.767 -5.300 1.00 98.38 186 HIS A N 1
ATOM 1534 C CA . HIS A 1 186 ? -5.239 -4.080 -6.231 1.00 98.38 186 HIS A CA 1
ATOM 1535 C C . HIS A 1 186 ? -5.763 -5.043 -7.299 1.00 98.38 186 HIS A C 1
ATOM 1537 O O . HIS A 1 186 ? -6.973 -5.156 -7.495 1.00 98.38 186 HIS A O 1
ATOM 1543 N N . THR A 1 187 ? -4.857 -5.782 -7.942 1.00 97.88 187 THR A N 1
ATOM 1544 C CA . THR A 1 187 ? -5.198 -6.742 -8.995 1.00 97.88 187 THR A CA 1
ATOM 1545 C C . THR A 1 187 ? -6.059 -7.880 -8.437 1.00 97.88 187 THR A C 1
ATOM 1547 O O . THR A 1 187 ? -7.084 -8.210 -9.031 1.00 97.88 187 THR A O 1
ATOM 1550 N N . VAL A 1 188 ? -5.745 -8.428 -7.259 1.00 97.56 188 VAL A N 1
ATOM 1551 C CA . VAL A 1 188 ? -6.594 -9.453 -6.623 1.00 97.56 188 VAL A CA 1
ATOM 1552 C C . VAL A 1 188 ? -7.987 -8.900 -6.293 1.00 97.56 188 VAL A C 1
ATOM 1554 O O . VAL A 1 188 ? -8.990 -9.558 -6.576 1.00 97.56 188 VAL A O 1
ATOM 1557 N N . LEU A 1 189 ? -8.092 -7.688 -5.733 1.00 97.69 189 LEU A N 1
ATOM 1558 C CA . LEU A 1 189 ? -9.388 -7.068 -5.427 1.00 97.69 189 LEU A CA 1
ATOM 1559 C C . LEU A 1 189 ? -10.240 -6.901 -6.684 1.00 97.69 189 LEU A C 1
ATOM 1561 O O . LEU A 1 189 ? -11.415 -7.257 -6.669 1.00 97.69 189 LEU A O 1
ATOM 1565 N N . ARG A 1 190 ? -9.659 -6.390 -7.775 1.00 97.25 190 ARG A N 1
ATOM 1566 C CA . ARG A 1 190 ? -10.383 -6.152 -9.034 1.00 97.25 190 ARG A CA 1
ATOM 1567 C C . ARG A 1 190 ? -10.935 -7.426 -9.666 1.00 97.25 190 ARG A C 1
ATOM 1569 O O . ARG A 1 190 ? -11.996 -7.364 -10.277 1.00 97.25 190 ARG A O 1
ATOM 1576 N N . ASN A 1 191 ? -10.244 -8.552 -9.499 1.00 97.69 191 ASN A N 1
ATOM 1577 C CA . ASN A 1 191 ? -10.529 -9.791 -10.228 1.00 97.69 191 ASN A CA 1
ATOM 1578 C C . ASN A 1 191 ? -11.116 -10.910 -9.353 1.00 97.69 191 ASN A C 1
ATOM 1580 O O . ASN A 1 191 ? -11.284 -12.029 -9.822 1.00 97.69 191 ASN A O 1
ATOM 1584 N N . SER A 1 192 ? -11.438 -10.634 -8.088 1.00 96.56 192 SER A N 1
ATOM 1585 C CA . SER A 1 192 ? -12.023 -11.618 -7.170 1.00 96.56 192 SER A CA 1
ATOM 1586 C C . SER A 1 192 ? -13.449 -11.252 -6.761 1.00 96.56 192 SER A C 1
ATOM 1588 O O . SER A 1 192 ? -13.956 -10.168 -7.056 1.00 96.56 192 SER A O 1
ATOM 1590 N N . LYS A 1 193 ? -14.087 -12.133 -5.979 1.00 95.94 193 LYS A N 1
ATOM 1591 C CA . LYS A 1 193 ? -15.393 -11.883 -5.341 1.00 95.94 193 LYS A CA 1
ATOM 1592 C C . LYS A 1 193 ? -15.428 -10.630 -4.447 1.00 95.94 193 LYS A C 1
ATOM 1594 O O . LYS A 1 193 ? -16.507 -10.185 -4.067 1.00 95.94 193 LYS A O 1
ATOM 1599 N N . PHE A 1 194 ? -14.269 -10.058 -4.112 1.00 97.56 194 PHE A N 1
ATOM 1600 C CA . PHE A 1 194 ? -14.137 -8.853 -3.293 1.00 97.56 194 PHE A CA 1
ATOM 1601 C C . PHE A 1 194 ? -14.149 -7.546 -4.099 1.00 97.56 194 PHE A C 1
ATOM 1603 O O . PHE A 1 194 ? -14.035 -6.478 -3.497 1.00 97.56 194 PHE A O 1
ATOM 1610 N N . CYS A 1 195 ? -14.347 -7.574 -5.421 1.00 96.94 195 CYS A N 1
ATOM 1611 C CA . CYS A 1 195 ? -14.338 -6.369 -6.261 1.00 96.94 195 CYS A CA 1
ATOM 1612 C C . CYS A 1 195 ? -15.328 -5.278 -5.805 1.00 96.94 195 CYS A C 1
ATOM 1614 O O . CYS A 1 195 ? -15.028 -4.088 -5.907 1.00 96.94 195 CYS A O 1
ATOM 1616 N N . GLY A 1 196 ? -16.465 -5.664 -5.211 1.00 97.75 196 GLY A N 1
ATOM 1617 C CA . GLY A 1 196 ? -17.455 -4.745 -4.634 1.00 97.75 196 GLY A CA 1
ATOM 1618 C C . GLY A 1 196 ? -17.041 -4.081 -3.312 1.00 97.75 196 GLY A C 1
ATOM 1619 O O . GLY A 1 196 ? -17.692 -3.134 -2.877 1.00 97.75 196 GLY A O 1
ATOM 1620 N N . THR A 1 197 ? -15.959 -4.547 -2.683 1.00 98.38 197 THR A N 1
ATOM 1621 C CA . THR A 1 197 ? -15.428 -4.016 -1.413 1.00 98.38 197 THR A CA 1
ATOM 1622 C C . THR A 1 197 ? -14.268 -3.034 -1.605 1.00 98.38 197 THR A C 1
ATOM 1624 O O . THR A 1 197 ? -13.774 -2.473 -0.631 1.00 98.38 197 THR A O 1
ATOM 1627 N N . TYR A 1 198 ? -13.833 -2.812 -2.849 1.00 97.50 198 TYR A N 1
ATOM 1628 C CA . TYR A 1 198 ? -12.746 -1.898 -3.200 1.00 97.50 198 TYR A CA 1
ATOM 1629 C C . TYR A 1 198 ? -13.142 -0.432 -2.944 1.00 97.50 198 TYR A C 1
ATOM 1631 O O . TYR A 1 198 ? -14.120 0.066 -3.512 1.00 97.50 198 TYR A O 1
ATOM 1639 N N . ILE A 1 199 ? -12.340 0.292 -2.161 1.00 98.19 199 ILE A N 1
ATOM 1640 C CA . ILE A 1 199 ? -12.444 1.739 -1.936 1.00 98.19 199 ILE A CA 1
ATOM 1641 C C . ILE A 1 199 ? -11.152 2.413 -2.398 1.00 98.19 199 ILE A C 1
ATOM 1643 O O . ILE A 1 199 ? -10.087 2.091 -1.885 1.00 98.19 199 ILE A O 1
ATOM 1647 N N . ASP A 1 200 ? -11.256 3.386 -3.321 1.00 97.75 200 ASP A N 1
ATOM 1648 C CA . ASP A 1 200 ? -10.111 4.126 -3.893 1.00 97.75 200 ASP A CA 1
ATOM 1649 C C . ASP A 1 200 ? -9.538 5.214 -2.959 1.00 97.75 200 ASP A C 1
ATOM 1651 O O . ASP A 1 200 ? -9.435 6.405 -3.290 1.00 97.75 200 ASP A O 1
ATOM 1655 N N . ASN A 1 201 ? -9.207 4.812 -1.743 1.00 96.62 201 ASN A N 1
ATOM 1656 C CA . ASN A 1 201 ? -8.581 5.625 -0.716 1.00 96.62 201 ASN A CA 1
ATOM 1657 C C . ASN A 1 201 ? -7.880 4.669 0.243 1.00 96.62 201 ASN A C 1
ATOM 1659 O O . ASN A 1 201 ? -8.538 3.796 0.793 1.00 96.62 201 ASN A O 1
ATOM 1663 N N . ASN A 1 202 ? -6.580 4.841 0.456 1.00 97.50 202 ASN A N 1
ATOM 1664 C CA . ASN A 1 202 ? -5.785 3.984 1.332 1.00 97.50 202 ASN A CA 1
ATOM 1665 C C . ASN A 1 202 ? -5.615 4.528 2.757 1.00 97.50 202 ASN A C 1
ATOM 1667 O O . ASN A 1 202 ? -4.853 3.961 3.531 1.00 97.50 202 ASN A O 1
ATOM 1671 N N . LEU A 1 203 ? -6.287 5.630 3.107 1.00 96.75 203 LEU A N 1
ATOM 1672 C CA . LEU A 1 203 ? -6.223 6.271 4.427 1.00 96.75 203 LEU A CA 1
ATOM 1673 C C . LEU A 1 203 ? -4.849 6.871 4.786 1.00 96.75 203 LEU A C 1
ATOM 1675 O O . LEU A 1 203 ? -4.614 7.199 5.947 1.00 96.75 203 LEU A O 1
ATOM 1679 N N . HIS A 1 204 ? -3.975 7.075 3.795 1.00 95.81 204 HIS A N 1
ATOM 1680 C CA . HIS A 1 204 ? -2.651 7.667 3.978 1.00 95.81 204 HIS A CA 1
ATOM 1681 C C . HIS A 1 204 ? -2.519 8.998 3.234 1.00 95.81 204 HIS A C 1
ATOM 1683 O O . HIS A 1 204 ? -3.105 9.216 2.171 1.00 95.81 204 HIS A O 1
ATOM 1689 N N . ILE A 1 205 ? -1.690 9.889 3.779 1.00 95.62 205 ILE A N 1
ATOM 1690 C CA . ILE A 1 205 ? -1.209 11.076 3.070 1.00 95.62 205 ILE A CA 1
ATOM 1691 C C . ILE A 1 205 ? 0.282 10.892 2.811 1.00 95.62 205 ILE A C 1
ATOM 1693 O O . ILE A 1 205 ? 1.097 10.972 3.725 1.00 95.62 205 ILE A O 1
ATOM 1697 N N . THR A 1 206 ? 0.650 10.700 1.547 1.00 96.25 206 THR A N 1
ATOM 1698 C CA . THR A 1 206 ? 2.050 10.532 1.137 1.00 96.25 206 THR A CA 1
ATOM 1699 C C . THR A 1 206 ? 2.611 11.836 0.564 1.00 96.25 206 THR A C 1
ATOM 1701 O O . THR A 1 206 ? 2.046 12.423 -0.366 1.00 96.25 206 THR A O 1
ATOM 1704 N N . ASN A 1 207 ? 3.747 12.311 1.083 1.00 96.75 207 ASN A N 1
ATOM 1705 C CA . ASN A 1 207 ? 4.335 13.594 0.683 1.00 96.75 207 ASN A CA 1
ATOM 1706 C C . ASN A 1 207 ? 5.179 13.500 -0.603 1.00 96.75 207 ASN A C 1
ATOM 1708 O O . ASN A 1 207 ? 6.411 13.593 -0.598 1.00 96.75 207 ASN A O 1
ATOM 1712 N N . TRP A 1 208 ? 4.515 13.324 -1.742 1.00 94.69 208 TRP A N 1
ATOM 1713 C CA . TRP A 1 208 ? 5.182 13.268 -3.041 1.00 94.69 208 TRP A CA 1
ATOM 1714 C C . TRP A 1 208 ? 5.655 14.649 -3.521 1.00 94.69 208 TRP A C 1
ATOM 1716 O O . TRP A 1 208 ? 4.860 15.474 -3.967 1.00 94.69 208 TRP A O 1
ATOM 1726 N N . LYS A 1 209 ? 6.976 14.874 -3.539 1.00 94.00 209 LYS A N 1
ATOM 1727 C CA . LYS A 1 209 ? 7.626 16.010 -4.222 1.00 94.00 209 LYS A CA 1
ATOM 1728 C C . LYS A 1 209 ? 8.567 15.467 -5.309 1.00 94.00 209 LYS A C 1
ATOM 1730 O O . LYS A 1 209 ? 9.767 15.311 -5.095 1.00 94.00 209 LYS A O 1
ATOM 1735 N N . ARG A 1 210 ? 8.023 15.151 -6.499 1.00 91.12 210 ARG A N 1
ATOM 1736 C CA . ARG A 1 210 ? 8.738 14.412 -7.574 1.00 91.12 210 ARG A CA 1
ATOM 1737 C C . ARG A 1 210 ? 10.085 15.023 -7.978 1.00 91.12 210 ARG A C 1
ATOM 1739 O O . ARG A 1 210 ? 11.036 14.281 -8.179 1.00 91.12 210 ARG A O 1
ATOM 1746 N N . LYS A 1 211 ? 10.189 16.358 -8.040 1.00 92.50 211 LYS A N 1
ATOM 1747 C CA . LYS A 1 211 ? 11.450 17.059 -8.364 1.00 92.50 211 LYS A CA 1
ATOM 1748 C C . LYS A 1 211 ? 12.590 16.736 -7.386 1.00 92.50 211 LYS A C 1
ATOM 1750 O O . LYS A 1 211 ? 13.754 16.839 -7.752 1.00 92.50 211 LYS A O 1
ATOM 1755 N N . LEU A 1 212 ? 12.256 16.369 -6.150 1.00 92.56 212 LEU A N 1
ATOM 1756 C CA . LEU A 1 212 ? 13.218 16.054 -5.099 1.00 92.56 212 LEU A CA 1
ATOM 1757 C C . LEU A 1 212 ? 13.412 14.542 -4.935 1.00 92.56 212 LEU A C 1
ATOM 1759 O O . LEU A 1 212 ? 14.546 14.105 -4.766 1.00 92.56 212 LEU A O 1
ATOM 1763 N N . GLY A 1 213 ? 12.324 13.767 -5.016 1.00 93.19 213 GLY A N 1
ATOM 1764 C CA . GLY A 1 213 ? 12.318 12.334 -4.695 1.00 93.19 213 GLY A CA 1
ATOM 1765 C C . GLY A 1 213 ? 12.569 11.370 -5.859 1.00 93.19 213 GLY A C 1
ATOM 1766 O O . GLY A 1 213 ? 12.813 10.195 -5.610 1.00 93.19 213 GLY A O 1
ATOM 1767 N N .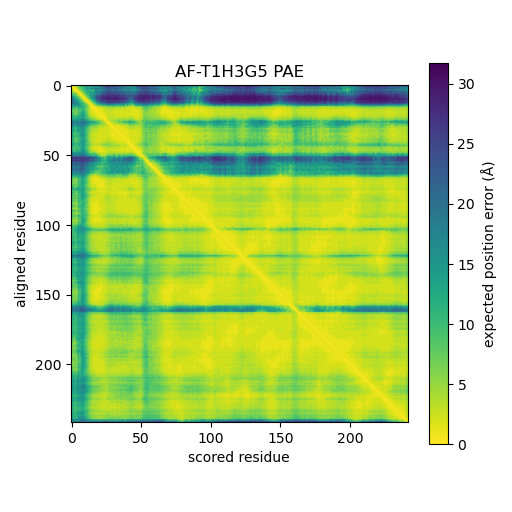 CYS A 1 214 ? 12.507 11.821 -7.117 1.00 95.56 214 CYS A N 1
ATOM 1768 C CA . CYS A 1 214 ? 12.699 10.972 -8.302 1.00 95.56 214 CYS A CA 1
ATOM 1769 C C . CYS A 1 214 ? 14.088 11.181 -8.925 1.00 95.56 214 CYS A C 1
ATOM 1771 O O . CYS A 1 214 ? 14.207 11.834 -9.962 1.00 95.56 214 CYS A O 1
ATOM 1773 N N . LYS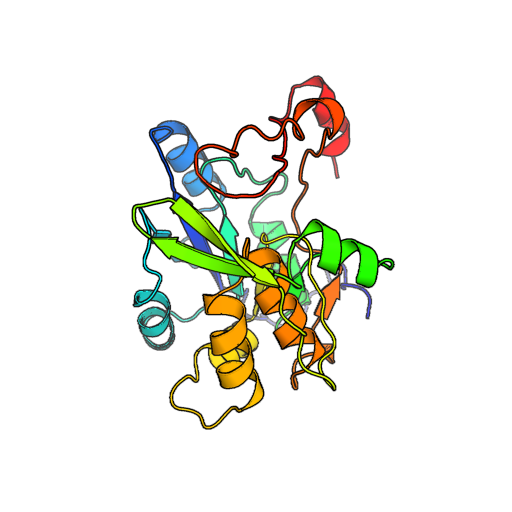 A 1 215 ? 15.143 10.657 -8.288 1.00 94.81 215 LYS A N 1
ATOM 1774 C CA . LYS A 1 215 ? 16.541 10.858 -8.727 1.00 94.81 215 LYS A CA 1
ATOM 1775 C C . LYS A 1 215 ? 17.258 9.581 -9.186 1.00 94.81 215 LYS A C 1
ATOM 1777 O O . LYS A 1 215 ? 18.473 9.601 -9.336 1.00 94.81 215 LYS A O 1
ATOM 1782 N N . CYS A 1 216 ? 16.539 8.472 -9.399 1.00 94.19 216 CYS A N 1
ATOM 1783 C CA . CYS A 1 216 ? 17.137 7.144 -9.626 1.00 94.19 216 CYS A CA 1
ATOM 1784 C C . CYS A 1 216 ? 18.152 6.741 -8.534 1.00 94.19 216 CYS A C 1
ATOM 1786 O O . CYS A 1 216 ? 19.139 6.069 -8.836 1.00 94.19 216 CYS A O 1
ATOM 1788 N N . GLN A 1 217 ? 17.950 7.140 -7.271 1.00 91.88 217 GLN A N 1
ATOM 1789 C CA . GLN A 1 217 ? 18.951 6.882 -6.225 1.00 91.88 217 GLN A CA 1
ATOM 1790 C C . GLN A 1 217 ? 19.190 5.384 -5.940 1.00 91.88 217 GLN A C 1
ATOM 1792 O O . GLN A 1 217 ? 20.214 5.029 -5.369 1.00 91.88 217 GLN A O 1
ATOM 1797 N N . TYR A 1 218 ? 18.286 4.507 -6.386 1.00 92.19 218 TYR A N 1
ATOM 1798 C CA . TYR A 1 218 ? 18.310 3.061 -6.143 1.00 92.19 218 TYR A CA 1
ATOM 1799 C C . TYR A 1 218 ? 18.974 2.229 -7.251 1.00 92.19 218 TYR A C 1
ATOM 1801 O O . TYR A 1 218 ? 18.946 1.009 -7.184 1.00 92.19 218 TYR A O 1
ATOM 1809 N N . LYS A 1 219 ? 19.612 2.844 -8.256 1.00 92.12 219 LYS A N 1
ATOM 1810 C CA . LYS A 1 219 ? 20.241 2.100 -9.374 1.00 92.12 219 LYS A CA 1
ATOM 1811 C C . LYS A 1 219 ? 21.281 1.048 -8.964 1.00 92.12 219 LYS A C 1
ATOM 1813 O O . LYS A 1 219 ? 21.620 0.193 -9.766 1.00 92.12 219 LYS A O 1
ATOM 1818 N N . HIS A 1 220 ? 21.827 1.157 -7.757 1.00 91.06 220 HIS A N 1
ATOM 1819 C CA . HIS A 1 220 ? 22.815 0.227 -7.217 1.00 91.06 220 HIS A CA 1
ATOM 1820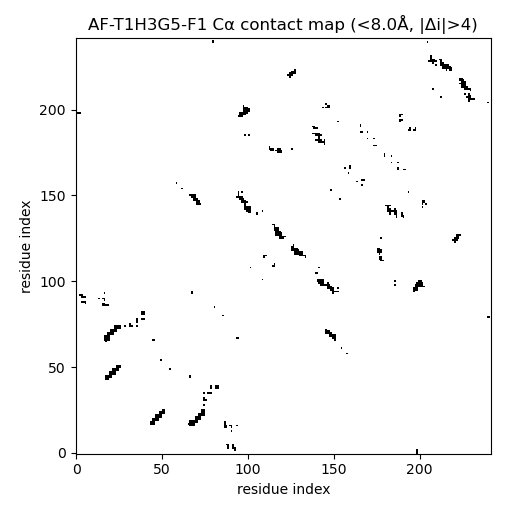 C C . HIS A 1 220 ? 22.191 -1.000 -6.529 1.00 91.06 220 HIS A C 1
ATOM 1822 O O . HIS A 1 220 ? 22.937 -1.897 -6.168 1.00 91.06 220 HIS A O 1
ATOM 1828 N N . VAL A 1 221 ? 20.866 -1.023 -6.329 1.00 93.25 221 VAL A N 1
ATOM 1829 C CA . VAL A 1 221 ? 20.120 -2.155 -5.738 1.00 93.25 221 VAL A CA 1
ATOM 1830 C C . VAL A 1 221 ? 19.065 -2.737 -6.684 1.00 93.25 221 VAL A C 1
ATOM 1832 O O . VAL A 1 221 ? 18.540 -3.821 -6.447 1.00 93.25 221 VAL A O 1
ATOM 1835 N N . VAL A 1 222 ? 18.702 -2.013 -7.748 1.00 96.12 222 VAL A N 1
ATOM 1836 C CA . VAL A 1 222 ? 17.705 -2.452 -8.727 1.00 96.12 222 VAL A CA 1
ATOM 1837 C C . VAL A 1 222 ? 18.015 -1.914 -10.118 1.00 96.12 222 VAL A C 1
ATOM 1839 O O . VAL A 1 222 ? 18.369 -0.743 -10.283 1.00 96.12 222 VAL A O 1
ATOM 1842 N N . ASP A 1 223 ? 17.766 -2.736 -11.137 1.00 96.94 223 ASP A N 1
ATOM 1843 C CA . ASP A 1 223 ? 17.869 -2.376 -12.558 1.00 96.94 223 ASP A CA 1
ATOM 1844 C C . ASP A 1 223 ? 16.679 -1.520 -13.042 1.00 96.94 223 ASP A C 1
ATOM 1846 O O . ASP A 1 223 ? 16.100 -1.738 -14.112 1.00 96.94 223 ASP A O 1
ATOM 1850 N N . TRP A 1 224 ? 16.274 -0.539 -12.236 1.00 97.62 224 TRP A N 1
ATOM 1851 C CA . TRP A 1 224 ? 15.159 0.360 -12.513 1.00 97.62 224 TRP A CA 1
ATOM 1852 C C . TRP A 1 224 ? 15.334 1.704 -11.803 1.00 97.62 224 TRP A C 1
ATOM 1854 O O . TRP A 1 224 ? 16.161 1.871 -10.906 1.00 97.62 224 TRP A O 1
ATOM 1864 N N . CYS A 1 225 ? 14.545 2.699 -12.201 1.00 96.56 225 CYS A N 1
ATOM 1865 C CA . CYS A 1 225 ? 14.539 4.002 -11.546 1.00 96.56 225 CYS A CA 1
ATOM 1866 C C . CYS A 1 225 ? 13.280 4.180 -10.706 1.00 96.56 225 CYS A C 1
ATOM 1868 O O . CYS A 1 225 ? 12.181 4.281 -11.242 1.00 96.56 225 CYS A O 1
ATOM 1870 N N . GLY A 1 226 ? 13.470 4.271 -9.391 1.00 93.75 226 GLY A N 1
ATOM 1871 C CA . GLY A 1 226 ? 12.407 4.560 -8.434 1.00 93.75 226 GLY A CA 1
ATOM 1872 C C . GLY A 1 226 ? 12.312 6.035 -8.038 1.00 93.75 226 GLY A C 1
ATOM 1873 O O . GLY A 1 226 ? 13.187 6.860 -8.336 1.00 93.75 226 GLY A O 1
ATOM 1874 N N . CYS A 1 227 ? 11.243 6.335 -7.310 1.00 95.50 227 CYS A N 1
ATOM 1875 C CA . CYS A 1 227 ? 11.035 7.580 -6.586 1.00 95.50 227 CYS A CA 1
ATOM 1876 C C . CYS A 1 227 ? 10.699 7.261 -5.131 1.00 95.50 227 CYS A C 1
ATOM 1878 O O . CYS A 1 227 ? 10.081 6.234 -4.877 1.00 95.50 227 CYS A O 1
ATOM 1880 N N . SER A 1 228 ? 10.978 8.195 -4.223 1.00 94.50 228 SER A N 1
ATOM 1881 C CA . SER A 1 228 ? 10.516 8.092 -2.833 1.00 94.50 228 SER A CA 1
ATOM 1882 C C . SER A 1 228 ? 9.771 9.348 -2.386 1.00 94.50 228 SER A C 1
ATOM 1884 O O . SER A 1 228 ? 10.046 10.446 -2.898 1.00 94.50 228 SER A O 1
ATOM 1886 N N . PRO A 1 229 ? 8.823 9.217 -1.443 1.00 95.81 229 PRO A N 1
ATOM 1887 C CA . PRO A 1 229 ? 8.235 10.356 -0.751 1.00 95.81 229 PRO A CA 1
ATOM 1888 C C . PRO A 1 229 ? 9.297 11.190 -0.022 1.00 95.81 229 PRO A C 1
ATOM 1890 O O . PRO A 1 229 ? 10.438 10.769 0.150 1.00 95.81 229 PRO A O 1
ATOM 1893 N N . ASN A 1 230 ? 8.931 12.411 0.363 1.00 96.38 230 ASN A N 1
ATOM 1894 C CA . ASN A 1 230 ? 9.807 13.309 1.118 1.00 96.38 230 ASN A CA 1
ATOM 1895 C C . ASN A 1 230 ? 9.328 13.413 2.562 1.00 96.38 230 ASN A C 1
ATOM 1897 O O . ASN A 1 230 ? 8.135 13.288 2.826 1.00 96.38 230 ASN A O 1
ATOM 1901 N N . ASP A 1 231 ? 10.226 13.769 3.471 1.00 95.44 231 ASP A N 1
ATOM 1902 C CA . ASP A 1 231 ? 9.830 14.078 4.841 1.00 95.44 231 ASP A CA 1
A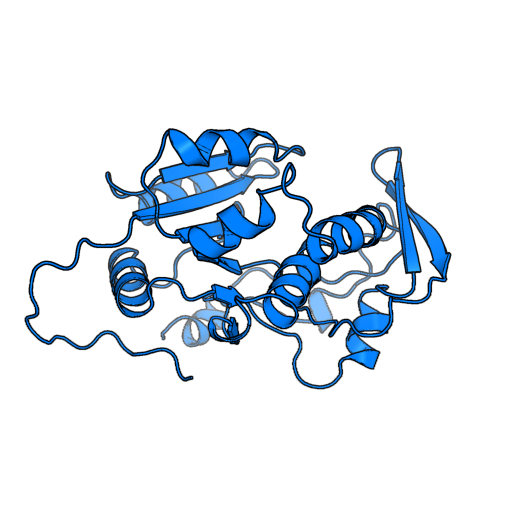TOM 1903 C C . ASP A 1 231 ? 8.884 15.285 4.876 1.00 95.44 231 ASP A C 1
ATOM 1905 O O . ASP A 1 231 ? 9.027 16.252 4.113 1.00 95.44 231 ASP A O 1
ATOM 1909 N N . PHE A 1 232 ? 7.893 15.226 5.762 1.00 95.62 232 PHE A N 1
ATOM 1910 C CA . PHE A 1 232 ? 7.053 16.376 6.068 1.00 95.62 232 PHE A CA 1
ATOM 1911 C C . PHE A 1 232 ? 7.850 17.438 6.827 1.00 95.62 232 PHE A C 1
ATOM 1913 O O . PHE A 1 232 ? 8.673 17.132 7.692 1.00 95.62 232 PHE A O 1
ATOM 1920 N N . LYS A 1 233 ? 7.574 18.703 6.518 1.00 95.25 233 LYS A N 1
ATOM 1921 C CA . LYS A 1 233 ? 8.145 19.870 7.199 1.00 95.25 233 LYS A CA 1
ATOM 1922 C C . LYS A 1 233 ? 7.047 20.688 7.881 1.00 95.25 233 LYS A C 1
ATOM 1924 O O . LYS A 1 233 ? 5.881 20.522 7.528 1.00 95.25 233 LYS A O 1
ATOM 1929 N N . PRO A 1 234 ? 7.382 21.610 8.805 1.00 95.19 234 PRO A N 1
ATOM 1930 C CA . PRO A 1 234 ? 6.386 22.487 9.428 1.00 95.19 234 PRO A CA 1
ATOM 1931 C C . PRO A 1 234 ? 5.501 23.235 8.417 1.00 95.19 234 PRO A C 1
ATOM 1933 O O . PRO A 1 234 ? 4.310 23.404 8.645 1.00 95.19 234 PRO A O 1
ATOM 1936 N N . GLU A 1 235 ? 6.052 23.612 7.261 1.00 95.12 235 GLU A N 1
ATOM 1937 C CA . GLU A 1 235 ? 5.311 24.248 6.160 1.00 95.12 235 GLU A CA 1
ATOM 1938 C C . GLU A 1 235 ? 4.227 23.360 5.518 1.00 95.12 235 GLU A C 1
ATOM 1940 O O . GLU A 1 235 ? 3.306 23.874 4.889 1.00 95.12 235 GLU A O 1
ATOM 1945 N N . ASP A 1 236 ? 4.310 22.034 5.669 1.00 94.69 236 ASP A N 1
ATOM 1946 C CA . ASP A 1 236 ? 3.316 21.097 5.143 1.00 94.69 236 ASP A CA 1
ATOM 1947 C C . ASP A 1 236 ? 2.103 20.943 6.093 1.00 94.69 236 ASP A C 1
ATOM 1949 O O . ASP A 1 236 ? 1.128 20.293 5.715 1.00 94.69 236 ASP A O 1
ATOM 1953 N N . TRP A 1 237 ? 2.126 21.547 7.292 1.00 92.00 237 TRP A N 1
ATOM 1954 C CA . TRP A 1 237 ? 1.079 21.413 8.317 1.00 92.00 237 TRP A CA 1
ATOM 1955 C C . TRP A 1 237 ? -0.357 21.673 7.821 1.00 92.00 237 TRP A C 1
ATOM 1957 O O . TRP A 1 237 ? -1.222 20.843 8.107 1.00 92.00 237 TRP A O 1
ATOM 1967 N N . PRO A 1 238 ? -0.638 22.701 6.989 1.00 93.31 238 PRO A N 1
ATOM 1968 C CA . PRO A 1 238 ? -1.994 22.937 6.479 1.00 93.31 238 PRO A CA 1
ATOM 1969 C C . PRO A 1 238 ? -2.570 21.779 5.650 1.00 93.31 238 PRO A C 1
ATOM 1971 O O . PRO A 1 238 ? -3.776 21.695 5.455 1.00 93.31 238 PRO A O 1
ATOM 1974 N N . ARG A 1 239 ? -1.724 20.875 5.133 1.00 89.81 239 ARG A N 1
ATOM 1975 C CA . ARG A 1 239 ? -2.158 19.681 4.385 1.00 89.81 239 ARG A CA 1
ATOM 1976 C C . ARG A 1 239 ? -2.555 18.521 5.301 1.00 89.81 239 ARG A C 1
ATOM 1978 O O . ARG A 1 239 ? -3.132 17.553 4.814 1.00 89.81 239 ARG A O 1
ATOM 1985 N N . LEU A 1 240 ? -2.185 18.590 6.580 1.00 88.88 240 LEU A N 1
ATOM 1986 C CA . LEU A 1 240 ? -2.428 17.561 7.593 1.00 88.88 240 LEU A CA 1
ATOM 1987 C C . LEU A 1 240 ? -3.618 17.912 8.500 1.00 88.88 240 LEU A C 1
ATOM 1989 O O . LEU A 1 240 ? -4.186 17.020 9.127 1.00 88.88 240 LEU A O 1
ATOM 1993 N N . GLU A 1 241 ? -4.012 19.188 8.545 1.00 79.69 241 GLU A N 1
ATOM 1994 C CA . GLU A 1 241 ? -5.230 19.668 9.203 1.00 79.69 241 GLU A CA 1
ATOM 1995 C C . GLU A 1 241 ? -6.470 19.292 8.376 1.00 79.69 241 GLU A C 1
ATOM 1997 O O . GLU A 1 241 ? -6.996 20.083 7.595 1.00 79.69 241 GLU A O 1
ATOM 2002 N N . GLY A 1 242 ? -6.930 18.050 8.522 1.00 58.66 242 GLY A N 1
ATOM 2003 C CA . GLY A 1 242 ? -8.158 17.544 7.903 1.00 58.66 242 GLY A CA 1
ATOM 2004 C C . GLY A 1 242 ? -8.951 16.631 8.815 1.00 58.66 242 GLY A C 1
ATOM 2005 O O . GLY A 1 242 ? -8.417 16.107 9.821 1.00 58.66 242 GLY A O 1
#

Mean predicted aligned error: 6.2 Å

Organism: Megaselia scalaris (NCBI:txid36166)

Radius of gyration: 18.72 Å; Cα contacts (8 Å, |Δi|>4): 348; chains: 1; bounding box: 50×49×46 Å

Secondary structure (DSSP, 8-state):
-PPPP------S------EEEEEE--SS-HHHHHHHHHHH--TT-EEEEE-SS--GGGTTHHHH---SEEEEEETT---SS-HHHHHHHHHHTTT-EEE-B--S-HHHHHHHHTTTEEEEEETTEEEEEEE-PPPTT-----B-S--EEEHHHHHHHH--SS--HHHHHHHHHHHT-SSGGGTHHHHHHHHSTTGGGEEE--S------HHHH-S-TTTTTBSS---------GGGGGGT--

Sequence (242 aa):
FAPKPAELISKPEVSKVKIVFLLTLNGRALRQVHRLIKSLYKAEHFFYIHIDSCMRDLYDLRDQWNWDFIINLSESDYPIKKVEKLQDFLTANHGMNFVKSHGRETQRFIQKQGLDKTFVECDIHMWRIGDRTLPEGIQVDGGSDWVALSKNFVEFILDIEGNNELIQGLLIIFRHTLLPAESFFHTVLRNSKFCGTYIDNNLHITNWKRKLGCKCQYKHVVDWCGCSPNDFKPEDWPRLEG

Foldseek 3Di:
DAQDALDPDPDPPLPFFEEEEEEEEDDDLVVLQVVQCVQQDDPRYHYDYDDDDDPPCVLVCLPPHDGWKYWYDYSQDHDLDHNVSVRSSCSSLGQAKFFAWPPDPVVVVCVQQVLQWFWDDDPLATDTDGGHDDDPPFDWIFADLGIMGTPVLVVVLVVPVDPDPQSVVLCVSLNGGHPSSRTSSVRCCCPDPNVVRYDNHRPDDFADPCVPFFDQPCVVRYVHTDGHTDRDDPVCVVVSPD

InterPro domains:
  IPR003406 Glycosyl transferase, family 14 [PF02485] (54-233)
  IPR043538 Xylosyltransferase [PTHR46025] (53-241)

pLDDT: mean 89.24, std 12.93, range [44.75, 98.62]

Solvent-accessible surface area (backbone atoms only — not comparable to full-atom values): 14422 Å² total; per-residue (Å²): 132,78,85,63,77,75,71,97,64,100,63,78,90,68,78,72,54,20,43,32,40,37,34,50,46,85,85,83,62,57,71,52,37,53,50,41,50,65,64,62,69,49,95,71,44,45,75,49,78,45,72,69,99,70,81,70,64,63,65,63,46,65,82,76,49,89,60,44,34,42,32,58,43,49,60,86,56,76,83,81,63,60,50,66,62,53,37,50,38,47,45,66,44,64,76,38,29,23,36,29,62,74,71,85,59,54,71,62,46,37,63,71,55,35,64,44,31,33,32,45,81,54,94,86,28,38,41,67,80,45,79,49,83,73,72,81,98,60,62,79,43,32,42,50,60,53,35,32,42,16,41,74,59,50,54,61,68,66,46,69,89,49,93,46,64,68,61,56,54,46,49,62,53,41,72,26,33,59,70,36,66,26,28,49,64,46,23,50,33,63,70,41,98,49,40,88,31,64,35,86,46,31,90,74,87,78,51,74,46,62,93,76,28,53,70,40,83,46,53,90,42,26,76,52,72,52,66,48,67,48,86,86,52,81,88,50,47,79,80,57,73,119

Nearest PDB structures (foldseek):
  6eje-assembly1_A  TM=9.363E-01  e=2.301E-30  Homo sapiens
  6eja-assembly1_A  TM=9.298E-01  e=2.774E-30  Homo sapiens
  6ejc-assembly1_A  TM=9.054E-01  e=1.159E-30  Homo sapiens
  6foa-assembly1_A  TM=9.056E-01  e=1.583E-30  Homo sapiens
  6ejb-assembly1_A  TM=9.053E-01  e=5.509E-30  Homo sapiens